Protein AF-A0A927Z9H7-F1 (afdb_monomer_lite)

Radius of gyration: 28.88 Å; chains: 1; bounding box: 47×45×82 Å

pLDDT: mean 83.52, std 14.03, range [33.09, 97.62]

Foldseek 3Di:
DDPWDKDFDLVLLLVLLVVLCVVVVHDLLRSLPVLCVQLVHHSVLSVCSNVVVDDDPDPVSLVSSCVVSVHPDSCSRIDTPPVPPLVFPADPLLVVLLVQLVVLVVVLLVCCLVCQNVVVQVVVCVVVVHPPSLVVSVVVLVVSLVVSVVSLVVSCVRPVVDVLSVLSVCLSVPLVVVLNCLCSDPCNNPPPPVPDRQGSVRSSVVSVVSSVVSVVSRD

Secondary structure (DSSP, 8-state):
-----EEE-HHHHHHHHHHHHHHTT--HHHHHHHHHHHHT--HHHHHHHHTTS-----HHHHHHHHHHTT-S-GGGGEEE------TT---HHHHHHHHHHHHHHHHHHHHHHHTTTTHHHHHHHHHTT-S-HHHHHHHHHHHHHHHHHHHHHHHHHHHTTSHHHHHHHHIIIIIIHHHHHHHHSHHHHHH--SSSPPPHHHHHHHHHHHHHHHHHTT-

Structure (mmCIF, N/CA/C/O backbone):
data_AF-A0A927Z9H7-F1
#
_entry.id   AF-A0A927Z9H7-F1
#
loop_
_atom_site.group_PDB
_atom_site.id
_atom_site.type_symbol
_atom_site.label_atom_id
_atom_site.label_alt_id
_atom_site.label_comp_id
_atom_site.label_asym_id
_atom_site.label_entity_id
_atom_site.label_seq_id
_atom_site.pdbx_PDB_ins_code
_atom_site.Cartn_x
_atom_site.Cartn_y
_atom_site.Cartn_z
_atom_site.occupancy
_atom_site.B_iso_or_equiv
_atom_site.auth_seq_id
_atom_site.auth_comp_id
_atom_site.auth_asym_id
_atom_site.auth_atom_id
_atom_site.pdbx_PDB_model_num
ATOM 1 N N . MET A 1 1 ? -5.537 -22.995 21.893 1.00 33.09 1 MET A N 1
ATOM 2 C CA . MET A 1 1 ? -5.675 -22.365 23.221 1.00 33.09 1 MET A CA 1
ATOM 3 C C . MET A 1 1 ? -5.966 -20.912 22.936 1.00 33.09 1 MET A C 1
ATOM 5 O O . MET A 1 1 ? -5.172 -20.321 22.222 1.00 33.09 1 MET A O 1
ATOM 9 N N . ASP A 1 2 ? -7.136 -20.430 23.349 1.00 37.69 2 ASP A N 1
ATOM 10 C CA . ASP A 1 2 ? -7.674 -19.118 22.973 1.00 37.69 2 ASP A CA 1
ATOM 11 C C . ASP A 1 2 ? -6.708 -17.989 23.339 1.00 37.69 2 ASP A C 1
ATOM 13 O O . ASP A 1 2 ? -6.562 -17.630 24.507 1.00 37.69 2 ASP A O 1
ATOM 17 N N . ASP A 1 3 ? -6.061 -17.430 22.320 1.00 40.69 3 ASP A N 1
ATOM 18 C CA . ASP A 1 3 ? -5.096 -16.333 22.408 1.00 40.69 3 ASP A CA 1
ATOM 19 C C . ASP A 1 3 ? -5.833 -14.978 22.444 1.00 40.69 3 ASP A C 1
ATOM 21 O O . ASP A 1 3 ? -5.530 -14.034 21.716 1.00 40.69 3 ASP A O 1
ATOM 25 N N . GLN A 1 4 ? -6.888 -14.898 23.263 1.00 56.50 4 GLN A N 1
ATOM 26 C CA . GLN A 1 4 ? -7.692 -13.688 23.402 1.00 56.50 4 GLN A CA 1
ATOM 27 C C . GLN A 1 4 ? -6.858 -12.602 24.082 1.00 56.50 4 GLN A C 1
ATOM 29 O O . GLN A 1 4 ? -6.501 -12.709 25.260 1.00 56.50 4 GLN A O 1
ATOM 34 N N . LYS A 1 5 ? -6.549 -11.535 23.341 1.00 68.00 5 LYS A N 1
ATOM 35 C CA . LYS A 1 5 ? -5.901 -10.342 23.890 1.00 68.00 5 LYS A CA 1
ATOM 36 C C . LYS A 1 5 ? -6.935 -9.544 24.683 1.00 68.00 5 LYS A C 1
ATOM 38 O O . LYS A 1 5 ? -8.066 -9.351 24.257 1.00 68.00 5 LYS A O 1
ATOM 43 N N . TYR A 1 6 ? -6.553 -9.062 25.858 1.00 73.00 6 TYR A N 1
ATOM 44 C CA . TYR A 1 6 ? -7.401 -8.232 26.713 1.00 73.00 6 TYR A CA 1
ATOM 45 C C . TYR A 1 6 ? -6.724 -6.882 26.924 1.00 73.00 6 TYR A C 1
ATOM 47 O O . TYR A 1 6 ? -5.506 -6.818 27.092 1.00 73.00 6 TYR A O 1
ATOM 55 N N . GLN A 1 7 ? -7.506 -5.804 26.935 1.00 82.56 7 GLN A N 1
ATOM 56 C CA . GLN A 1 7 ? -7.020 -4.459 27.241 1.00 82.56 7 GLN A CA 1
ATOM 57 C C . GLN A 1 7 ? -7.855 -3.849 28.358 1.00 82.56 7 GLN A C 1
ATOM 59 O O . GLN A 1 7 ? -9.008 -4.217 28.587 1.00 82.56 7 GLN A O 1
ATOM 64 N N . PHE A 1 8 ? -7.272 -2.872 29.040 1.00 85.56 8 PHE A N 1
ATOM 65 C CA . PHE A 1 8 ? -7.969 -2.124 30.069 1.00 85.56 8 PHE A CA 1
ATOM 66 C C . PHE A 1 8 ? -9.146 -1.326 29.484 1.00 85.56 8 PHE A C 1
ATOM 68 O O . PHE A 1 8 ? -8.991 -0.574 28.518 1.00 85.56 8 PHE A O 1
ATOM 75 N N . ASP A 1 9 ? -10.328 -1.479 30.077 1.00 87.69 9 ASP A N 1
ATOM 76 C CA . ASP A 1 9 ? -11.528 -0.721 29.734 1.00 87.69 9 ASP A CA 1
ATOM 77 C C . ASP A 1 9 ? -11.621 0.552 30.587 1.00 87.69 9 ASP A C 1
ATOM 79 O O . ASP A 1 9 ? -12.107 0.549 31.723 1.00 87.69 9 ASP A O 1
ATOM 83 N N . ASP A 1 10 ? -11.179 1.670 30.005 1.00 86.69 10 ASP A N 1
ATOM 84 C CA . ASP A 1 10 ? -11.238 3.002 30.605 1.00 86.69 10 ASP A CA 1
ATOM 85 C C . ASP A 1 10 ? -12.668 3.437 30.963 1.00 86.69 10 ASP A C 1
ATOM 87 O O . ASP A 1 10 ? -12.873 4.154 31.948 1.00 86.69 10 ASP A O 1
ATOM 91 N N . GLN A 1 11 ? -13.671 2.997 30.195 1.00 85.25 11 GLN A N 1
ATOM 92 C CA . GLN A 1 11 ? -15.063 3.365 30.429 1.00 85.25 11 GLN A CA 1
ATOM 93 C C . GLN A 1 11 ? -15.613 2.618 31.631 1.00 85.25 11 GLN A C 1
ATOM 95 O O . GLN A 1 11 ? -16.196 3.232 32.532 1.00 85.25 11 GLN A O 1
ATOM 100 N N . SER A 1 12 ? -15.404 1.303 31.675 1.00 86.38 12 SER A N 1
ATOM 101 C CA . SER A 1 12 ? -15.801 0.507 32.831 1.00 86.38 12 SER A CA 1
ATOM 102 C C . SER A 1 12 ? -15.077 0.978 34.082 1.00 86.38 12 SER A C 1
ATOM 104 O O . SER A 1 12 ? -15.748 1.251 35.080 1.00 86.38 12 SER A O 1
ATOM 106 N N . PHE A 1 13 ? -13.764 1.209 34.012 1.00 90.69 13 PHE A N 1
ATOM 107 C CA . PHE A 1 13 ? -13.013 1.801 35.115 1.00 90.69 13 PHE A CA 1
ATOM 108 C C . PHE A 1 13 ? -13.625 3.119 35.596 1.00 90.69 13 PHE A C 1
ATOM 110 O O . PHE A 1 13 ? -13.890 3.262 36.787 1.00 90.69 13 PHE A O 1
ATOM 117 N N . PHE A 1 14 ? -13.920 4.060 34.694 1.00 90.88 14 PHE A N 1
ATOM 118 C CA . PHE A 1 14 ? -14.510 5.344 35.069 1.00 90.88 14 PHE A CA 1
ATOM 119 C C . PHE A 1 14 ? -15.872 5.189 35.764 1.00 90.88 14 PHE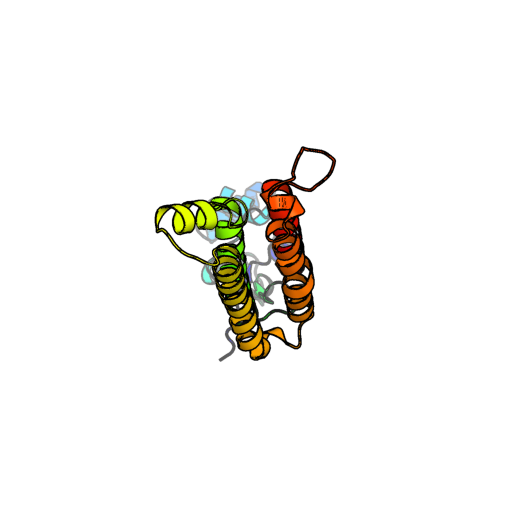 A C 1
ATOM 121 O O . PHE A 1 14 ? -16.135 5.862 36.764 1.00 90.88 14 PHE A O 1
ATOM 128 N N . ARG A 1 15 ? -16.731 4.277 35.286 1.00 89.12 15 ARG A N 1
ATOM 129 C CA . ARG A 1 15 ? -18.025 3.989 35.931 1.00 89.12 15 ARG A CA 1
ATOM 130 C C . ARG A 1 15 ? -17.843 3.465 37.354 1.00 89.12 15 ARG A C 1
ATOM 132 O O . ARG A 1 15 ? -18.506 3.961 38.266 1.00 89.12 15 ARG A O 1
ATOM 139 N N . TYR A 1 16 ? -16.954 2.491 37.549 1.00 89.56 16 TYR A N 1
ATOM 140 C CA . TYR A 1 16 ? -16.692 1.914 38.871 1.00 89.56 16 TYR A CA 1
ATOM 141 C C . TYR A 1 16 ? -16.024 2.918 39.806 1.00 89.56 16 TYR A C 1
ATOM 143 O O . TYR A 1 16 ? -16.443 3.049 40.954 1.00 89.56 16 TYR A O 1
ATOM 151 N N . TYR A 1 17 ? -15.075 3.697 39.294 1.00 91.19 17 TYR A N 1
ATOM 152 C CA . TYR A 1 17 ? -14.438 4.787 40.016 1.00 91.19 17 TYR A CA 1
ATOM 153 C C . TYR A 1 17 ? -15.479 5.802 40.516 1.00 91.19 17 TYR A C 1
ATOM 155 O O . TYR A 1 17 ? -15.510 6.139 41.699 1.00 91.19 17 TYR A O 1
ATOM 163 N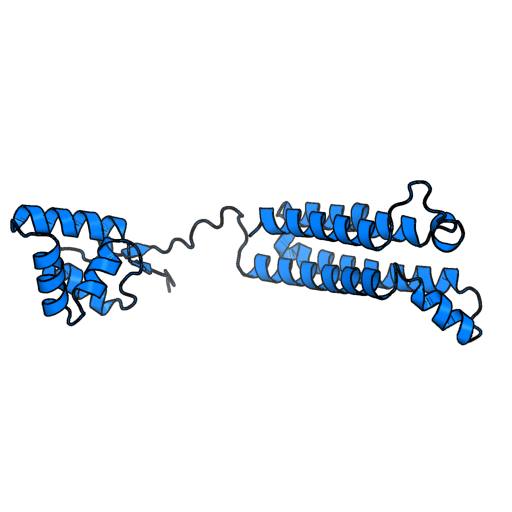 N . GLU A 1 18 ? -16.383 6.271 39.649 1.00 90.75 18 GLU A N 1
ATOM 164 C CA . GLU A 1 18 ? -17.438 7.217 40.034 1.00 90.75 18 GLU A CA 1
ATOM 165 C C . GLU A 1 18 ? -18.463 6.599 40.997 1.00 90.75 18 GLU A C 1
ATOM 167 O O . GLU A 1 18 ? -18.931 7.277 41.916 1.00 90.75 18 GLU A O 1
ATOM 172 N N . GLY A 1 19 ? -18.794 5.317 40.826 1.00 89.31 19 GLY A N 1
ATOM 173 C CA . GLY A 1 19 ? -19.663 4.576 41.740 1.00 89.31 19 GLY A CA 1
ATOM 174 C C . GLY A 1 19 ? -19.064 4.462 43.143 1.00 89.31 19 GLY A C 1
ATOM 175 O O . GLY A 1 19 ? -19.721 4.804 44.128 1.00 89.31 19 GLY A O 1
ATOM 176 N N . PHE A 1 20 ? -17.797 4.057 43.231 1.00 90.44 20 PHE A N 1
ATOM 177 C CA . PHE A 1 20 ? -17.056 3.948 44.484 1.00 90.44 20 PHE A CA 1
ATOM 178 C C . PHE A 1 20 ? -16.898 5.315 45.156 1.00 90.44 20 PHE A C 1
ATOM 180 O O . PHE A 1 20 ? -17.225 5.468 46.332 1.00 90.44 20 PHE A O 1
ATOM 187 N N . ARG A 1 21 ? -16.524 6.348 44.387 1.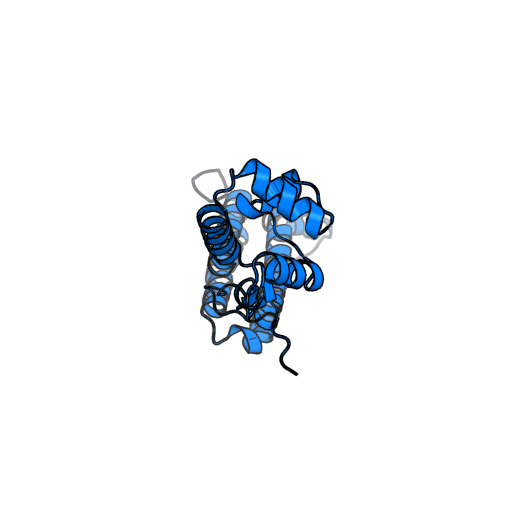00 93.25 21 ARG A N 1
ATOM 188 C CA . ARG A 1 21 ? -16.426 7.736 44.861 1.00 93.25 21 ARG A CA 1
ATOM 189 C C . ARG A 1 21 ? -17.710 8.211 45.533 1.00 93.25 21 ARG A C 1
ATOM 191 O O . ARG A 1 21 ? -17.658 8.813 46.603 1.00 93.25 21 ARG A O 1
ATOM 198 N N . LYS A 1 22 ? -18.861 7.967 44.897 1.00 90.75 22 LYS A N 1
ATOM 199 C CA . LYS A 1 22 ? -20.176 8.362 45.425 1.00 90.75 22 LYS A CA 1
ATOM 200 C C . LYS A 1 22 ? -20.540 7.574 46.681 1.00 90.75 22 LYS A C 1
ATOM 202 O O . LYS A 1 22 ? -21.047 8.166 47.630 1.00 90.75 22 LYS A O 1
ATOM 207 N N . LYS A 1 23 ? -20.266 6.267 46.693 1.00 90.88 23 LYS A N 1
ATOM 208 C CA . LYS A 1 23 ? -20.557 5.374 47.820 1.00 90.88 23 LYS A CA 1
ATOM 209 C C . LYS A 1 23 ? -19.748 5.734 49.067 1.00 90.88 23 LYS A C 1
ATOM 211 O O . LYS A 1 23 ? -20.324 5.885 50.139 1.00 90.88 23 LYS A O 1
ATOM 216 N N . GLU A 1 24 ? -18.447 5.943 48.903 1.00 89.94 24 GLU A N 1
ATOM 217 C CA . GLU A 1 24 ? -17.516 6.276 49.989 1.00 89.94 24 GLU A CA 1
ATOM 218 C C . GLU A 1 24 ? -17.442 7.793 50.267 1.00 89.94 24 GLU A C 1
ATOM 220 O O . GLU A 1 24 ? -16.697 8.242 51.132 1.00 89.94 24 GLU A O 1
ATOM 225 N N . LYS A 1 25 ? -18.229 8.607 49.542 1.00 91.25 25 LYS A N 1
ATOM 226 C CA . LYS A 1 25 ? -18.310 10.076 49.674 1.00 91.25 25 LYS A CA 1
ATOM 227 C C . LYS A 1 25 ? -16.950 10.786 49.566 1.00 91.25 25 LYS A C 1
ATOM 229 O O . LYS A 1 25 ? -16.693 11.777 50.249 1.00 91.25 25 LYS A O 1
ATOM 234 N N . MET A 1 26 ? -16.088 10.311 48.670 1.00 89.88 26 MET A N 1
ATOM 235 C CA . MET A 1 26 ? -14.735 10.843 48.484 1.00 89.88 26 MET A CA 1
ATOM 236 C C . MET A 1 26 ? -14.685 11.960 47.430 1.00 89.88 26 MET A C 1
ATOM 238 O O . MET A 1 26 ? -15.446 11.988 46.458 1.00 89.88 26 MET A O 1
ATOM 242 N N . LYS A 1 27 ? -13.738 12.894 47.579 1.00 90.44 27 LYS A N 1
ATOM 243 C CA . LYS A 1 27 ? -13.366 13.821 46.495 1.00 90.44 27 LYS A CA 1
ATOM 244 C C . LYS A 1 27 ? -12.521 13.078 45.452 1.00 90.44 27 LYS A C 1
ATOM 246 O O . LYS A 1 27 ? -11.839 12.122 45.792 1.00 90.44 27 LYS A O 1
ATOM 251 N N . LYS A 1 28 ? -12.525 13.545 44.194 1.00 87.50 28 LYS A N 1
ATOM 252 C CA . LYS A 1 28 ? -11.767 12.911 43.093 1.00 87.50 28 LYS A CA 1
ATOM 253 C C . LYS A 1 28 ? -10.270 12.780 43.417 1.00 87.50 28 LYS A C 1
ATOM 255 O O . LYS A 1 28 ? -9.749 11.682 43.386 1.00 87.50 28 LYS A O 1
ATOM 260 N N . GLY A 1 29 ? -9.613 13.865 43.835 1.00 87.56 29 GLY A N 1
ATOM 261 C CA . GLY A 1 29 ? -8.190 13.813 44.209 1.00 87.56 29 GLY A CA 1
ATOM 262 C C . GLY A 1 29 ? -7.893 12.852 45.368 1.00 87.56 29 GLY A C 1
ATOM 263 O O . GLY A 1 29 ? -6.950 12.081 45.288 1.00 87.56 29 GLY A O 1
ATOM 264 N N . ALA A 1 30 ? -8.759 12.815 46.386 1.00 90.12 30 ALA A N 1
ATOM 265 C CA . ALA A 1 30 ? -8.597 11.904 47.522 1.00 90.12 30 ALA A CA 1
ATOM 266 C C . ALA A 1 30 ? -8.758 10.426 47.125 1.00 90.12 30 ALA A C 1
ATOM 268 O O . ALA A 1 30 ? -8.121 9.557 47.710 1.00 90.12 30 ALA A O 1
ATOM 269 N N . LEU A 1 31 ? -9.608 10.126 46.136 1.00 91.50 31 LEU A N 1
ATOM 270 C CA . LEU A 1 31 ? -9.724 8.775 45.590 1.00 91.50 31 LEU A CA 1
ATOM 271 C C . LEU A 1 31 ? -8.552 8.433 44.656 1.00 91.50 31 LEU A C 1
ATOM 273 O O . LEU A 1 31 ? -8.115 7.287 44.655 1.00 91.50 31 LEU A O 1
ATOM 277 N N . ASP A 1 32 ? -8.021 9.408 43.906 1.00 92.06 32 ASP A N 1
ATOM 278 C CA . ASP A 1 32 ? -6.802 9.234 43.102 1.00 92.06 32 ASP A CA 1
ATOM 279 C C . ASP A 1 32 ? -5.600 8.869 44.008 1.00 92.06 32 ASP A C 1
ATOM 281 O O . ASP A 1 32 ? -4.860 7.938 43.699 1.00 92.06 32 ASP A O 1
ATOM 285 N N . GLU A 1 33 ? -5.447 9.549 45.150 1.00 92.19 33 GLU A N 1
ATOM 286 C CA . GLU A 1 33 ? -4.433 9.251 46.177 1.00 92.19 33 GLU A CA 1
ATOM 287 C C . GLU A 1 33 ? -4.661 7.891 46.840 1.00 92.19 33 GLU A C 1
ATOM 289 O O . GLU A 1 33 ? -3.773 7.045 46.821 1.00 92.19 33 GLU A O 1
ATOM 294 N N . TYR A 1 34 ? -5.871 7.638 47.349 1.00 91.31 34 TYR A N 1
ATOM 295 C CA . TYR A 1 34 ? -6.197 6.377 48.014 1.00 91.31 34 TYR A CA 1
ATOM 296 C C . TYR A 1 34 ? -5.972 5.162 47.107 1.00 91.31 34 TYR A C 1
ATOM 298 O O . TYR A 1 34 ? -5.365 4.179 47.527 1.00 91.31 34 TYR A O 1
ATOM 306 N N . LEU A 1 35 ? -6.441 5.222 45.856 1.00 91.38 35 LEU A N 1
ATOM 307 C CA . LEU A 1 35 ? -6.233 4.136 44.904 1.00 91.38 35 LEU A CA 1
ATOM 308 C C . LEU A 1 35 ? -4.743 3.977 44.575 1.00 91.38 35 LEU A C 1
ATOM 310 O O . LEU A 1 35 ? -4.263 2.846 44.530 1.00 91.38 35 LEU A O 1
ATOM 314 N N . GLY A 1 36 ? -4.022 5.090 44.402 1.00 90.81 36 GLY A N 1
ATOM 315 C CA . GLY A 1 36 ? -2.579 5.108 44.168 1.00 90.81 36 GLY A CA 1
ATOM 316 C C . GLY A 1 36 ? -1.793 4.413 45.279 1.00 90.81 36 GLY A C 1
ATOM 317 O O . GLY A 1 36 ? -0.983 3.531 44.992 1.00 90.81 36 GLY A O 1
ATOM 318 N N . ASP A 1 37 ? -2.104 4.714 46.539 1.00 91.62 37 ASP A N 1
ATOM 319 C CA . ASP A 1 37 ? -1.457 4.110 47.707 1.00 91.62 37 ASP A CA 1
ATOM 320 C C . ASP A 1 37 ? -1.697 2.597 47.786 1.00 91.62 37 ASP A C 1
ATOM 322 O O . ASP A 1 37 ? -0.769 1.826 48.044 1.00 91.62 37 ASP A O 1
ATOM 326 N N . GLN A 1 38 ? -2.931 2.145 47.526 1.00 90.25 38 GLN A N 1
ATOM 327 C CA . GLN A 1 38 ? -3.274 0.720 47.592 1.00 90.25 38 GLN A CA 1
ATOM 328 C C . GLN A 1 38 ? -2.565 -0.110 46.514 1.00 90.25 38 GLN A C 1
ATOM 330 O O . GLN A 1 38 ? -2.162 -1.245 46.771 1.00 90.25 38 GLN A O 1
ATOM 335 N N . ILE A 1 39 ? -2.382 0.448 45.314 1.00 89.62 39 ILE A N 1
ATOM 336 C CA . ILE A 1 39 ? -1.766 -0.267 44.182 1.00 89.62 39 ILE A CA 1
ATOM 337 C C . ILE A 1 39 ? -0.307 0.139 43.921 1.00 89.62 39 ILE A C 1
ATOM 339 O O . ILE A 1 39 ? 0.309 -0.389 42.998 1.00 89.62 39 ILE A O 1
ATOM 343 N N . ARG A 1 40 ? 0.260 1.012 44.767 1.00 89.69 40 ARG A N 1
ATOM 344 C CA . ARG A 1 40 ? 1.640 1.529 44.722 1.00 89.69 40 ARG A CA 1
ATOM 345 C C . ARG A 1 40 ? 1.992 2.290 43.437 1.00 89.69 40 ARG A C 1
ATOM 347 O O . ARG A 1 40 ? 3.072 2.105 42.880 1.00 89.69 40 ARG A O 1
ATOM 354 N N . VAL A 1 41 ? 1.100 3.168 42.983 1.00 89.81 41 VAL A N 1
ATOM 355 C CA . VAL A 1 41 ? 1.348 4.106 41.870 1.00 89.81 41 VAL A CA 1
ATOM 356 C C . VAL A 1 41 ? 1.057 5.541 42.305 1.00 89.81 41 VAL A C 1
ATOM 358 O O . VAL A 1 41 ? 0.372 5.774 43.297 1.00 89.81 41 VAL A O 1
ATOM 361 N N . SER A 1 42 ? 1.558 6.530 41.564 1.00 91.94 42 SER A N 1
ATOM 362 C CA . SER A 1 42 ? 1.286 7.933 41.893 1.00 91.94 42 SER A CA 1
ATOM 363 C C . SER A 1 42 ? -0.183 8.308 41.653 1.00 91.94 42 SER A C 1
ATOM 365 O O . SER A 1 42 ? -0.826 7.803 40.730 1.00 91.94 42 SER A O 1
ATOM 367 N N . SER A 1 43 ? -0.701 9.268 42.424 1.00 90.75 43 SER A N 1
ATOM 368 C CA . SER A 1 43 ? -2.050 9.820 42.218 1.00 90.75 43 SER A CA 1
ATOM 369 C C . SER A 1 43 ? -2.235 10.416 40.813 1.00 90.75 43 SER A C 1
ATOM 371 O O . SER A 1 43 ? -3.309 10.300 40.222 1.00 90.75 43 SER A O 1
ATOM 373 N N . GLU A 1 44 ? -1.177 10.976 40.215 1.00 90.12 44 GLU A N 1
ATOM 374 C CA . GLU A 1 44 ? -1.203 11.461 38.827 1.00 90.12 44 GLU A CA 1
ATOM 375 C C . GLU A 1 44 ? -1.352 10.311 37.815 1.00 90.12 44 GLU A C 1
ATOM 377 O O . GLU A 1 44 ? -2.018 10.472 36.794 1.00 90.12 44 GLU A O 1
ATOM 382 N N . THR A 1 45 ? -0.808 9.124 38.110 1.00 89.69 45 THR A N 1
ATOM 383 C CA . THR A 1 45 ? -1.008 7.920 37.285 1.00 89.69 45 THR A CA 1
ATOM 384 C C . THR A 1 45 ? -2.481 7.519 37.275 1.00 89.69 45 THR A C 1
ATOM 386 O O . THR A 1 45 ? -3.066 7.360 36.204 1.00 89.69 45 THR A O 1
ATOM 389 N N . VAL A 1 46 ? -3.109 7.466 38.454 1.00 90.00 46 VAL A N 1
ATOM 390 C CA . VAL A 1 46 ? -4.544 7.166 38.595 1.00 90.00 46 VAL A CA 1
ATOM 391 C C . VAL A 1 46 ? -5.407 8.214 37.892 1.00 90.00 46 VAL A C 1
ATOM 393 O O . VAL A 1 46 ? -6.351 7.881 37.170 1.00 90.00 46 VAL A O 1
ATOM 396 N N . LYS A 1 47 ? -5.059 9.494 38.043 1.00 90.00 47 LYS A N 1
ATOM 397 C CA . LYS A 1 47 ? -5.709 10.591 37.324 1.00 90.00 47 LYS A CA 1
ATOM 398 C C . LYS A 1 47 ? -5.561 10.444 35.809 1.00 90.00 47 LYS A C 1
ATOM 400 O O . LYS A 1 47 ? -6.524 10.704 35.092 1.00 90.00 47 LYS A O 1
ATOM 405 N N . GLY A 1 48 ? -4.404 9.998 35.320 1.00 86.62 48 GLY A N 1
ATOM 406 C CA . GLY A 1 48 ? -4.170 9.671 33.914 1.00 86.62 48 GLY A CA 1
ATOM 407 C C . GLY A 1 48 ? -5.132 8.604 33.391 1.00 86.62 48 GLY A C 1
ATOM 408 O O . GLY A 1 48 ? -5.749 8.812 32.345 1.00 86.62 48 GLY A O 1
ATOM 409 N N . TRP A 1 49 ? -5.346 7.533 34.162 1.00 90.00 49 TRP A N 1
ATOM 410 C CA . TRP A 1 49 ? -6.322 6.483 33.842 1.00 90.00 49 TRP A CA 1
ATOM 411 C C . TRP A 1 49 ? -7.752 7.013 33.822 1.00 90.00 49 TRP A C 1
ATOM 413 O O . TRP A 1 49 ? -8.488 6.820 32.855 1.00 90.00 49 TRP A O 1
ATOM 423 N N . ARG A 1 50 ? -8.131 7.770 34.854 1.00 87.94 50 ARG A N 1
ATOM 424 C CA . ARG A 1 50 ? -9.450 8.410 34.953 1.00 87.94 50 ARG A CA 1
ATOM 425 C C . ARG A 1 50 ? -9.719 9.379 33.800 1.00 87.94 50 ARG A C 1
ATOM 427 O O . ARG A 1 50 ? -10.859 9.509 33.362 1.00 87.94 50 ARG A O 1
ATOM 434 N N . CYS A 1 51 ? -8.691 10.084 33.336 1.00 85.00 51 CYS A N 1
ATOM 435 C CA . CYS A 1 51 ? -8.754 11.025 32.220 1.00 85.00 51 CYS A CA 1
ATOM 436 C C . CYS A 1 51 ? -8.487 10.373 30.855 1.00 85.00 51 CYS A C 1
ATOM 438 O O . CYS A 1 51 ? -8.316 11.106 29.884 1.00 85.00 51 CYS A O 1
ATOM 440 N N . LYS A 1 52 ? -8.465 9.034 30.769 1.00 83.00 52 LYS A N 1
ATOM 441 C CA . LYS A 1 52 ? -8.304 8.273 29.520 1.00 83.00 52 LYS A CA 1
ATOM 442 C C . LYS A 1 52 ? -7.012 8.575 28.746 1.00 83.00 52 LYS A C 1
ATOM 444 O O . LYS A 1 52 ? -6.980 8.442 27.529 1.00 83.00 52 LYS A O 1
ATOM 449 N N . LYS A 1 53 ? -5.948 9.008 29.430 1.00 79.75 53 LYS A N 1
ATOM 450 C CA . LYS A 1 53 ? -4.655 9.305 28.786 1.00 79.75 53 LYS A CA 1
ATOM 451 C C . LYS A 1 53 ? -3.835 8.043 28.514 1.00 79.75 53 LYS A C 1
ATOM 453 O O . LYS A 1 53 ? -3.127 7.970 27.521 1.00 79.75 53 LYS A O 1
ATOM 458 N N . TYR A 1 54 ? -3.911 7.082 29.424 1.00 79.94 54 TYR A N 1
ATOM 459 C CA . TYR A 1 54 ? -3.254 5.775 29.385 1.00 79.94 54 TYR A CA 1
ATOM 460 C C . TYR A 1 54 ? -3.961 4.865 30.400 1.00 79.94 54 TYR A C 1
ATOM 462 O O . TYR A 1 54 ? -4.796 5.348 31.162 1.00 79.94 54 TYR A O 1
ATOM 470 N N . GLY A 1 55 ? -3.651 3.571 30.427 1.00 84.00 55 GLY A N 1
ATOM 471 C CA . GLY A 1 55 ? -4.213 2.608 31.380 1.00 84.00 55 GLY A CA 1
ATOM 472 C C . GLY A 1 55 ? -3.129 1.723 32.000 1.00 84.00 55 GLY A C 1
ATOM 473 O O . GLY A 1 55 ? -1.997 1.725 31.513 1.00 84.00 55 GLY A O 1
ATOM 474 N N . PRO A 1 56 ? -3.440 0.980 33.072 1.00 84.69 56 PRO A N 1
ATOM 475 C CA . PRO A 1 56 ? -2.558 -0.064 33.577 1.00 84.69 56 PRO A CA 1
ATOM 476 C C . PRO A 1 56 ? -2.346 -1.141 32.502 1.00 84.69 56 PRO A C 1
ATOM 478 O O . PRO A 1 56 ? -3.305 -1.630 31.906 1.00 84.69 56 PRO A O 1
ATOM 481 N N . SER A 1 57 ? -1.087 -1.505 32.260 1.00 75.94 57 SER A N 1
ATOM 482 C CA . SER A 1 57 ? -0.689 -2.525 31.278 1.00 75.94 57 SER A CA 1
ATOM 483 C C . SER A 1 57 ? -0.562 -3.927 31.879 1.00 75.94 57 SER A C 1
ATOM 485 O O . SER A 1 57 ? -0.588 -4.916 31.153 1.00 75.94 57 SER A O 1
ATOM 487 N N . GLU A 1 58 ? -0.431 -4.032 33.202 1.00 82.56 58 GLU A N 1
ATOM 488 C CA . GLU A 1 58 ? -0.227 -5.299 33.900 1.00 82.56 58 GLU A CA 1
ATOM 489 C C . GLU A 1 58 ? -1.542 -5.857 34.452 1.00 82.56 58 GLU A C 1
ATOM 491 O O . GLU A 1 58 ? -2.253 -5.194 35.210 1.00 82.56 58 GLU A O 1
ATOM 496 N N . LEU A 1 59 ? -1.831 -7.124 34.145 1.00 82.62 59 LEU A N 1
ATOM 497 C CA . LEU A 1 59 ? -3.038 -7.814 34.613 1.00 82.62 59 LEU A CA 1
ATOM 498 C C . LEU A 1 59 ? -3.163 -7.813 36.144 1.00 82.62 59 LEU A C 1
ATOM 500 O O . LEU A 1 59 ? -4.256 -7.672 36.689 1.00 82.62 59 LEU A O 1
ATOM 504 N N . GLU A 1 60 ? -2.035 -7.951 36.839 1.00 84.06 60 GLU A N 1
ATOM 505 C CA . GLU A 1 60 ? -1.977 -7.949 38.300 1.00 84.06 60 GLU A CA 1
ATOM 506 C C . GLU A 1 60 ? -2.401 -6.596 38.890 1.00 84.06 60 GLU A C 1
ATOM 508 O O . GLU A 1 60 ? -3.084 -6.538 39.912 1.00 84.06 60 GLU A O 1
ATOM 513 N N . MET A 1 61 ? -2.085 -5.498 38.202 1.00 85.94 61 MET A N 1
ATOM 514 C CA . MET A 1 61 ? -2.530 -4.161 38.589 1.00 85.94 61 MET A CA 1
ATOM 515 C C . MET A 1 61 ? -4.047 -4.016 38.428 1.00 85.94 61 MET A C 1
ATOM 517 O O . MET A 1 61 ? -4.715 -3.479 39.309 1.00 85.94 61 MET A O 1
ATOM 521 N N . ILE A 1 62 ? -4.610 -4.561 37.347 1.00 88.19 62 ILE A N 1
ATOM 522 C CA . ILE A 1 62 ? -6.056 -4.536 37.081 1.00 88.19 62 ILE A CA 1
ATOM 523 C C . ILE A 1 62 ? -6.825 -5.348 38.134 1.00 88.19 62 ILE A C 1
ATOM 525 O O . ILE A 1 62 ? -7.854 -4.888 38.634 1.00 88.19 62 ILE A O 1
ATOM 529 N N . LYS A 1 63 ? -6.304 -6.513 38.538 1.00 88.06 63 LYS A N 1
ATOM 530 C CA . LYS A 1 63 ? -6.875 -7.308 39.639 1.00 88.06 63 LYS A CA 1
ATOM 531 C C . LYS A 1 63 ? -6.930 -6.519 40.942 1.00 88.06 63 LYS A C 1
ATOM 533 O O . LYS A 1 63 ? -7.991 -6.453 41.559 1.00 88.06 63 LYS A O 1
ATOM 538 N N . ARG A 1 64 ? -5.828 -5.862 41.320 1.00 89.25 64 ARG A N 1
ATOM 539 C CA . ARG A 1 64 ? -5.760 -5.036 42.538 1.00 89.25 64 ARG A CA 1
ATOM 540 C C . ARG A 1 64 ? -6.732 -3.861 42.503 1.00 89.25 64 ARG A C 1
ATOM 542 O O . ARG A 1 64 ? -7.353 -3.560 43.516 1.00 89.25 64 ARG A O 1
ATOM 549 N N . ILE A 1 65 ? -6.928 -3.225 41.344 1.00 90.88 65 ILE A N 1
ATOM 550 C CA . ILE A 1 65 ? -7.980 -2.205 41.182 1.00 90.88 65 ILE A CA 1
ATOM 551 C C . ILE A 1 65 ? -9.358 -2.816 41.486 1.00 90.88 65 ILE A C 1
ATOM 553 O O . ILE A 1 65 ? -10.150 -2.221 42.219 1.00 90.88 65 ILE A O 1
ATOM 557 N N . GLY A 1 66 ? -9.625 -4.022 40.977 1.00 89.75 66 GLY A N 1
ATOM 558 C CA . GLY A 1 66 ? -10.842 -4.775 41.280 1.00 89.75 66 GLY A CA 1
ATOM 559 C C . GLY A 1 66 ? -11.026 -5.059 42.775 1.00 89.75 66 GLY A C 1
ATOM 560 O O . GLY A 1 66 ? -12.127 -4.882 43.300 1.00 89.75 66 GLY A O 1
ATOM 561 N N . GLU A 1 67 ? -9.955 -5.430 43.479 1.00 91.00 67 GLU A N 1
ATOM 562 C CA . GLU A 1 67 ? -9.961 -5.653 44.932 1.00 91.00 67 GLU A CA 1
ATOM 563 C C . GLU A 1 67 ? -10.282 -4.371 45.709 1.00 91.00 67 GLU A C 1
ATOM 565 O O . GLU A 1 67 ? -11.160 -4.382 46.577 1.00 91.00 67 GLU A O 1
ATOM 570 N N . VAL A 1 68 ? -9.647 -3.245 45.357 1.00 90.81 68 VAL A N 1
ATOM 571 C CA . VAL A 1 68 ? -9.899 -1.938 45.990 1.00 90.81 68 VAL A CA 1
ATOM 572 C C . VAL A 1 68 ? -11.356 -1.515 45.804 1.00 90.81 68 VAL A C 1
ATOM 574 O O . VAL A 1 68 ? -12.015 -1.089 46.756 1.00 90.81 68 VAL A O 1
ATOM 577 N N . PHE A 1 69 ? -11.903 -1.700 44.602 1.00 89.94 69 PHE A N 1
ATOM 578 C CA . PHE A 1 69 ? -13.309 -1.417 44.310 1.00 89.94 69 PHE A CA 1
ATOM 579 C C . PHE A 1 69 ? -14.284 -2.487 44.825 1.00 89.94 69 PHE A C 1
ATOM 581 O O . PHE A 1 69 ? -15.498 -2.331 44.667 1.00 89.94 69 PHE A O 1
ATOM 588 N N . ARG A 1 70 ? -13.786 -3.539 45.493 1.00 89.25 70 ARG A N 1
ATOM 589 C CA . ARG A 1 70 ? -14.569 -4.658 46.051 1.00 89.25 70 ARG A CA 1
ATOM 590 C C . ARG A 1 70 ? -15.445 -5.341 44.996 1.00 89.25 70 ARG A C 1
ATOM 592 O O . ARG A 1 70 ? -16.612 -5.659 45.238 1.00 89.25 70 ARG A O 1
ATOM 599 N N . MET A 1 71 ? -14.887 -5.524 43.806 1.00 85.88 71 MET A N 1
ATOM 600 C CA . MET A 1 71 ? -15.563 -6.109 42.653 1.00 85.88 71 MET A CA 1
ATOM 601 C C . MET A 1 71 ? -15.532 -7.636 42.749 1.00 85.88 71 MET A C 1
ATOM 603 O O . MET A 1 71 ? -14.494 -8.223 43.038 1.00 85.88 71 MET A O 1
ATOM 607 N N . LYS A 1 72 ? -16.672 -8.293 42.494 1.00 81.38 72 LYS A N 1
ATOM 608 C CA . LYS A 1 72 ? -16.740 -9.768 42.450 1.00 81.38 72 LYS A CA 1
ATOM 609 C C . LYS A 1 72 ? -16.049 -10.342 41.217 1.00 81.38 72 LYS A C 1
ATOM 611 O O . LYS A 1 72 ? -15.479 -11.423 41.286 1.00 81.38 72 LYS A O 1
ATOM 616 N N . ASP A 1 73 ? -16.118 -9.612 40.110 1.00 85.62 73 ASP A N 1
ATOM 617 C CA . ASP A 1 73 ? -15.450 -9.953 38.866 1.00 85.62 73 ASP A CA 1
ATOM 618 C C . ASP A 1 73 ? -14.654 -8.737 38.390 1.00 85.62 73 ASP A C 1
ATOM 620 O O . ASP A 1 73 ? -15.225 -7.730 37.978 1.00 85.62 73 ASP A O 1
ATOM 624 N N . TRP A 1 74 ? -13.329 -8.808 38.506 1.00 85.88 74 TRP A N 1
ATOM 625 C CA . TRP A 1 74 ? -12.418 -7.757 38.051 1.00 85.88 74 TRP A CA 1
ATOM 626 C C . TRP A 1 74 ? -12.267 -7.757 36.525 1.00 85.88 74 TRP A C 1
ATOM 628 O O . TRP A 1 74 ? -11.840 -6.749 35.965 1.00 85.88 74 TRP A O 1
ATOM 638 N N . LYS A 1 75 ? -12.654 -8.844 35.836 1.00 85.75 75 LYS A N 1
ATOM 639 C CA . LYS A 1 75 ? -12.570 -8.937 34.373 1.00 85.75 75 LYS A CA 1
ATOM 640 C C . LYS A 1 75 ? -13.475 -7.935 33.673 1.00 85.75 75 LYS A C 1
ATOM 642 O O . LYS A 1 75 ? -13.223 -7.628 32.526 1.00 85.75 75 LYS A O 1
ATOM 647 N N . VAL A 1 76 ? -14.461 -7.353 34.355 1.00 85.62 76 VAL A N 1
ATOM 648 C CA . VAL A 1 76 ? -15.266 -6.243 33.811 1.00 85.62 76 VAL A CA 1
ATOM 649 C C . VAL A 1 76 ? -14.458 -4.949 33.609 1.00 85.62 76 VAL A C 1
ATOM 651 O O . VAL A 1 76 ? -14.957 -4.010 32.999 1.00 85.62 76 VAL A O 1
ATOM 654 N N . LEU A 1 77 ? -13.246 -4.860 34.173 1.00 86.12 77 LEU A N 1
ATOM 655 C CA . LEU A 1 77 ? -12.269 -3.799 33.882 1.00 86.12 77 LEU A CA 1
ATOM 656 C C . LEU A 1 77 ? -11.399 -4.135 32.671 1.00 86.12 77 LEU A C 1
ATOM 658 O O . LEU A 1 77 ? -10.600 -3.307 32.235 1.00 86.12 77 LEU A O 1
ATOM 662 N N . LEU A 1 78 ? -11.525 -5.353 32.158 1.00 86.38 78 LEU A N 1
ATOM 663 C CA . LEU A 1 78 ? -11.003 -5.731 30.870 1.00 86.38 78 LEU A CA 1
ATOM 664 C C . LEU A 1 78 ? -12.134 -5.597 29.865 1.00 86.38 78 LEU A C 1
ATOM 666 O O . LEU A 1 78 ? -13.250 -6.066 30.077 1.00 86.38 78 LEU A O 1
ATOM 670 N N . LYS A 1 79 ? -11.811 -5.006 28.732 1.00 83.06 79 LYS A N 1
ATOM 671 C CA . LYS A 1 79 ? -12.511 -5.338 27.506 1.00 83.06 79 LYS A CA 1
ATOM 672 C C . LYS A 1 79 ? -11.664 -6.392 26.824 1.00 83.06 79 LYS A C 1
ATOM 674 O O . LYS A 1 79 ? -10.428 -6.313 26.845 1.00 83.06 79 LYS A O 1
ATOM 679 N N . LEU A 1 80 ? -12.327 -7.386 26.243 1.00 68.44 80 LEU A N 1
ATOM 680 C CA . LEU A 1 80 ? -11.695 -8.117 25.161 1.00 68.44 80 LEU A CA 1
ATOM 681 C C . LEU A 1 80 ? -11.115 -7.051 24.235 1.00 68.44 80 LEU A C 1
ATOM 683 O O . LEU A 1 80 ? -11.790 -6.086 23.861 1.00 68.44 80 LEU A O 1
ATOM 687 N N . VAL A 1 81 ? -9.834 -7.189 23.923 1.00 57.53 81 VAL A N 1
ATOM 688 C CA . VAL A 1 81 ? -9.439 -6.794 22.589 1.00 57.53 81 VAL A CA 1
ATOM 689 C C . VAL A 1 81 ? -10.122 -7.859 21.740 1.00 57.53 81 VAL A C 1
ATOM 691 O O . VAL A 1 81 ? -9.514 -8.851 21.363 1.00 57.53 81 VAL A O 1
ATOM 694 N N . ASP A 1 82 ? -11.410 -7.640 21.447 1.00 46.91 82 ASP A N 1
ATOM 695 C CA . ASP A 1 82 ? -11.766 -7.730 20.046 1.00 46.91 82 ASP A CA 1
ATOM 696 C C . ASP A 1 82 ? -10.672 -6.892 19.416 1.00 46.91 82 ASP A C 1
ATOM 698 O O . ASP A 1 82 ? -10.502 -5.723 19.805 1.00 46.91 82 ASP A O 1
ATOM 702 N N . GLU A 1 83 ? -9.792 -7.535 18.639 1.00 44.72 83 GLU A N 1
ATOM 703 C CA . GLU A 1 83 ? -8.994 -6.799 17.670 1.00 44.72 83 GLU A CA 1
ATOM 704 C C . GLU A 1 83 ? -9.943 -5.734 17.184 1.00 44.72 83 GLU A C 1
ATOM 706 O O . GLU A 1 83 ? -11.022 -6.099 16.710 1.00 44.72 83 GLU A O 1
ATOM 711 N N . LYS A 1 84 ? -9.664 -4.468 17.550 1.00 39.53 84 LYS A N 1
ATOM 712 C CA . LYS A 1 84 ? -10.535 -3.353 17.191 1.00 39.53 84 LYS A CA 1
ATOM 713 C C . LYS A 1 84 ? -10.972 -3.679 15.791 1.00 39.53 84 LYS A C 1
ATOM 715 O O . LYS A 1 84 ? -10.054 -3.879 14.995 1.00 39.53 84 LYS A O 1
ATOM 720 N N . GLU A 1 85 ? -12.286 -3.824 15.607 1.00 40.34 85 GLU A N 1
ATOM 721 C CA . GLU A 1 85 ? -12.910 -4.095 14.325 1.00 40.34 85 GLU A CA 1
ATOM 722 C C . GLU A 1 85 ? -11.988 -3.534 13.265 1.00 40.34 85 GLU A C 1
ATOM 724 O O . GLU A 1 85 ? -11.814 -2.314 13.172 1.00 40.34 85 GLU A O 1
ATOM 729 N N . ASP A 1 86 ? -11.290 -4.433 12.573 1.00 40.84 86 ASP A N 1
ATOM 730 C CA . ASP A 1 86 ? -10.724 -4.071 11.304 1.00 40.84 86 ASP A CA 1
ATOM 731 C C . ASP A 1 86 ? -11.987 -3.730 10.540 1.00 40.84 86 ASP A C 1
ATOM 733 O O . ASP A 1 86 ? -12.730 -4.617 10.119 1.00 40.84 86 ASP A O 1
ATOM 737 N N . THR A 1 87 ? -12.312 -2.447 10.426 1.00 42.72 87 THR A N 1
ATOM 738 C CA . THR A 1 87 ? -13.460 -1.976 9.648 1.00 42.72 87 THR A CA 1
ATOM 739 C C . THR A 1 87 ? -13.299 -2.323 8.156 1.00 42.72 87 THR A C 1
ATOM 741 O O . THR A 1 87 ? -14.018 -1.795 7.321 1.00 42.72 87 THR A O 1
ATOM 744 N N . MET A 1 88 ? -12.338 -3.193 7.831 1.00 52.56 88 MET A N 1
ATOM 745 C CA . MET A 1 88 ? -11.725 -3.482 6.548 1.00 52.56 88 MET A CA 1
ATOM 746 C C . MET A 1 88 ? -11.539 -4.975 6.291 1.00 52.56 88 MET A C 1
ATOM 748 O O . MET A 1 88 ? -11.057 -5.315 5.227 1.00 52.56 88 MET A O 1
ATOM 752 N N . GLY A 1 89 ? -11.917 -5.873 7.208 1.00 60.66 89 GLY A N 1
ATOM 753 C CA . GLY A 1 89 ? -12.014 -7.304 6.895 1.00 60.66 89 GLY A CA 1
ATOM 754 C C . GLY A 1 89 ? -10.712 -8.022 6.497 1.00 60.66 89 GLY A C 1
ATOM 755 O O . GLY A 1 89 ? -10.806 -9.149 6.010 1.00 60.66 89 GLY A O 1
ATOM 756 N N . LEU A 1 90 ? -9.519 -7.442 6.716 1.00 73.69 90 LEU A N 1
ATOM 757 C CA . LEU A 1 90 ? -8.250 -8.053 6.308 1.00 73.69 90 LEU A CA 1
ATOM 758 C C . LEU A 1 90 ? -7.521 -8.708 7.491 1.00 73.69 90 LEU A C 1
ATOM 760 O O . LEU A 1 90 ? -7.055 -8.079 8.441 1.00 73.69 90 LEU A O 1
ATOM 764 N N . THR A 1 91 ? -7.320 -10.015 7.391 1.00 83.94 91 THR A N 1
ATOM 765 C CA . THR A 1 91 ? -6.451 -10.791 8.283 1.00 83.94 91 THR A CA 1
ATOM 766 C C . THR A 1 91 ? -4.994 -10.315 8.217 1.00 83.94 91 THR A C 1
ATOM 768 O O . THR A 1 91 ? -4.558 -9.685 7.251 1.00 83.94 91 THR A O 1
ATOM 771 N N . SER A 1 92 ? -4.170 -10.671 9.210 1.00 83.38 92 SER A N 1
ATOM 772 C CA . SER A 1 92 ? -2.733 -10.341 9.188 1.00 83.38 92 SER A CA 1
ATOM 773 C C . SER A 1 92 ? -2.021 -10.860 7.932 1.00 83.38 92 SER A C 1
ATOM 775 O O . SER A 1 92 ? -1.182 -10.161 7.373 1.00 83.38 92 SER A O 1
ATOM 777 N N . GLN A 1 93 ? -2.398 -12.049 7.450 1.00 83.56 93 GLN A N 1
ATOM 778 C CA . GLN A 1 93 ? -1.858 -12.623 6.213 1.00 83.56 93 GLN A CA 1
ATOM 779 C C . GLN A 1 93 ? -2.236 -11.782 4.991 1.00 83.56 93 GLN A C 1
ATOM 781 O O . GLN A 1 93 ? -1.407 -11.555 4.112 1.00 83.56 93 GLN A O 1
ATOM 786 N N . GLN A 1 94 ? -3.461 -11.264 4.953 1.00 87.25 94 GLN A N 1
ATOM 787 C CA . GLN A 1 94 ? -3.907 -10.369 3.891 1.00 87.25 94 GLN A CA 1
ATOM 788 C C . GLN A 1 94 ? -3.202 -9.013 3.948 1.00 87.25 94 GLN A C 1
ATOM 790 O O . GLN A 1 94 ? -2.784 -8.512 2.912 1.00 87.25 94 GLN A O 1
ATOM 795 N N . LYS A 1 95 ? -2.958 -8.458 5.139 1.00 88.94 95 LYS A N 1
ATOM 796 C CA . LYS A 1 95 ? -2.167 -7.223 5.300 1.00 88.94 95 LYS A CA 1
ATOM 797 C C . LYS A 1 95 ? -0.727 -7.389 4.818 1.00 88.94 95 LYS A C 1
ATOM 799 O O . LYS A 1 95 ? -0.193 -6.511 4.145 1.00 88.94 95 LYS A O 1
ATOM 804 N N . GLU A 1 96 ? -0.099 -8.524 5.117 1.00 90.50 96 GLU A N 1
ATOM 805 C CA . GLU A 1 96 ? 1.232 -8.839 4.587 1.00 90.50 96 GLU A CA 1
ATOM 806 C C . GLU A 1 96 ? 1.223 -9.013 3.064 1.00 90.50 96 GLU A C 1
ATOM 808 O O . GLU A 1 96 ? 2.152 -8.566 2.394 1.00 90.50 96 GLU A O 1
ATOM 813 N N . SER A 1 97 ? 0.175 -9.630 2.517 1.00 92.19 97 SER A N 1
ATOM 814 C CA . SER A 1 97 ? -0.008 -9.802 1.070 1.00 92.19 97 SER A CA 1
ATOM 815 C C . SER A 1 97 ? -0.189 -8.454 0.371 1.00 92.19 97 SER A C 1
ATOM 817 O O . SER A 1 97 ? 0.516 -8.155 -0.589 1.00 92.19 97 SER A O 1
ATOM 819 N N . LEU A 1 98 ? -1.036 -7.584 0.928 1.00 93.06 98 LEU A N 1
ATOM 820 C CA . LEU A 1 98 ? -1.244 -6.214 0.462 1.00 93.06 98 LEU A CA 1
ATOM 821 C C . LEU A 1 98 ? 0.062 -5.413 0.469 1.00 93.06 98 LEU A C 1
ATOM 823 O O . LEU A 1 98 ? 0.378 -4.730 -0.503 1.00 93.06 98 LEU A O 1
ATOM 827 N N . LYS A 1 99 ? 0.861 -5.544 1.535 1.00 93.75 99 LYS A N 1
ATOM 828 C CA . LYS A 1 99 ? 2.175 -4.902 1.620 1.00 93.75 99 LYS A CA 1
ATOM 829 C C . LYS A 1 99 ? 3.108 -5.359 0.494 1.00 93.75 99 LYS A C 1
ATOM 831 O O . LYS A 1 99 ? 3.793 -4.520 -0.073 1.00 93.75 99 LYS A O 1
ATOM 836 N N . ARG A 1 100 ? 3.143 -6.655 0.157 1.00 95.94 100 ARG A N 1
ATOM 837 C CA . ARG A 1 100 ? 4.013 -7.170 -0.919 1.00 95.94 100 ARG A CA 1
ATOM 838 C C . ARG A 1 100 ? 3.657 -6.582 -2.283 1.00 95.94 100 ARG A C 1
ATOM 840 O O . ARG A 1 100 ? 4.564 -6.215 -3.025 1.00 95.94 100 ARG A O 1
ATOM 847 N N . VAL A 1 101 ? 2.364 -6.455 -2.590 1.00 96.00 101 VAL A N 1
ATOM 848 C CA . VAL A 1 101 ? 1.908 -5.786 -3.821 1.00 96.00 101 VAL A CA 1
ATOM 849 C C . VAL A 1 101 ? 2.290 -4.305 -3.794 1.00 96.00 101 VAL A C 1
ATOM 851 O O . VAL A 1 101 ? 2.879 -3.802 -4.748 1.00 96.00 101 VAL A O 1
ATOM 854 N N . TYR A 1 102 ? 2.014 -3.623 -2.679 1.00 95.19 102 TYR A N 1
ATOM 855 C CA . TYR A 1 102 ? 2.352 -2.213 -2.496 1.00 95.19 102 TYR A CA 1
ATOM 856 C C . TYR A 1 102 ? 3.851 -1.943 -2.670 1.00 95.19 102 TYR A C 1
ATOM 858 O O . TYR A 1 102 ? 4.213 -1.016 -3.382 1.00 95.19 102 TYR A O 1
ATOM 866 N N . ASP A 1 103 ? 4.722 -2.754 -2.064 1.00 96.25 103 ASP A N 1
ATOM 867 C CA . ASP A 1 103 ? 6.176 -2.584 -2.155 1.00 96.25 103 ASP A CA 1
ATOM 868 C C . ASP A 1 103 ? 6.648 -2.611 -3.621 1.00 96.25 103 ASP A C 1
ATOM 870 O O . ASP A 1 103 ? 7.405 -1.740 -4.039 1.00 96.25 103 ASP A O 1
ATOM 874 N N . VAL A 1 104 ? 6.149 -3.556 -4.426 1.00 97.62 104 VAL A N 1
ATOM 875 C CA . VAL A 1 104 ? 6.531 -3.674 -5.844 1.00 97.62 104 VAL A CA 1
ATOM 876 C C . VAL A 1 104 ? 5.972 -2.539 -6.707 1.00 97.62 104 VAL A C 1
ATOM 878 O O . VAL A 1 104 ? 6.666 -2.052 -7.599 1.00 97.62 104 VAL A O 1
ATOM 881 N N . ILE A 1 105 ? 4.756 -2.063 -6.420 1.00 97.31 105 ILE A N 1
ATOM 882 C CA . ILE A 1 105 ? 4.210 -0.857 -7.061 1.00 97.31 105 ILE A CA 1
ATOM 883 C C . ILE A 1 105 ? 5.067 0.365 -6.712 1.00 97.31 105 ILE A C 1
ATOM 885 O O . ILE A 1 105 ? 5.380 1.174 -7.584 1.00 97.31 105 ILE A O 1
ATOM 889 N N . MET A 1 106 ? 5.472 0.503 -5.449 1.00 96.50 106 MET A N 1
ATOM 890 C CA . MET A 1 106 ? 6.315 1.612 -5.012 1.00 96.50 106 MET A CA 1
ATOM 891 C C . MET A 1 106 ? 7.680 1.583 -5.691 1.00 96.50 106 MET A C 1
ATOM 893 O O . MET A 1 106 ? 8.119 2.621 -6.176 1.00 96.50 106 MET A O 1
ATOM 897 N N . ASP A 1 107 ? 8.325 0.419 -5.776 1.00 97.00 107 ASP A N 1
ATOM 898 C CA . ASP A 1 107 ? 9.603 0.265 -6.477 1.00 97.00 107 ASP A CA 1
ATOM 899 C C . ASP A 1 107 ? 9.495 0.717 -7.943 1.00 97.00 107 ASP A C 1
ATOM 901 O O . ASP A 1 107 ? 10.359 1.449 -8.433 1.00 97.00 107 ASP A O 1
ATOM 905 N N . PHE A 1 108 ? 8.399 0.354 -8.621 1.00 96.69 108 PHE A N 1
ATOM 906 C CA . PHE A 1 108 ? 8.112 0.821 -9.976 1.00 96.69 108 PHE A CA 1
ATOM 907 C C . PHE A 1 108 ? 7.973 2.347 -10.047 1.00 96.69 108 PHE A C 1
ATOM 909 O O . PHE A 1 108 ? 8.633 2.988 -10.865 1.00 96.69 108 PHE A O 1
ATOM 916 N N . LEU A 1 109 ? 7.139 2.943 -9.188 1.00 95.50 109 LEU A N 1
ATOM 917 C CA . LEU A 1 109 ? 6.873 4.386 -9.196 1.00 95.50 109 LEU A CA 1
ATOM 918 C C . LEU A 1 109 ? 8.118 5.208 -8.849 1.00 95.50 109 LEU A C 1
ATOM 920 O O . LEU A 1 109 ? 8.372 6.231 -9.483 1.00 95.50 109 LEU A O 1
ATOM 924 N N . PHE A 1 110 ? 8.927 4.746 -7.893 1.00 94.56 110 PHE A N 1
ATOM 925 C CA . PHE A 1 110 ? 10.208 5.373 -7.570 1.00 94.56 110 PHE A CA 1
ATOM 926 C C . PHE A 1 110 ? 11.165 5.344 -8.757 1.00 94.56 110 PHE A C 1
ATOM 928 O O . PHE A 1 110 ? 11.891 6.309 -8.998 1.00 94.56 110 PHE A O 1
ATOM 935 N N . GLU A 1 111 ? 11.199 4.243 -9.506 1.00 93.94 111 GLU A N 1
ATOM 936 C CA . GLU A 1 111 ? 12.031 4.173 -10.698 1.00 93.94 111 GLU A CA 1
ATOM 937 C C . GLU A 1 111 ? 11.506 5.075 -11.814 1.00 93.94 111 GLU A C 1
ATOM 939 O O . GLU A 1 111 ? 12.301 5.783 -12.434 1.00 93.94 111 GLU A O 1
ATOM 944 N N . PHE A 1 112 ? 10.191 5.096 -12.028 1.00 91.62 112 PHE A N 1
ATOM 945 C CA . PHE A 1 112 ? 9.530 5.982 -12.979 1.00 91.62 112 PHE A CA 1
ATOM 946 C C . PHE A 1 112 ? 9.874 7.451 -12.701 1.00 91.62 112 PHE A C 1
ATOM 948 O O . PHE A 1 112 ? 10.349 8.143 -13.597 1.00 91.62 112 PHE A O 1
ATOM 955 N N . GLU A 1 113 ? 9.735 7.915 -11.455 1.00 91.06 113 GLU A N 1
ATOM 956 C CA . GLU A 1 113 ? 10.099 9.281 -11.057 1.00 91.06 113 GLU A CA 1
ATOM 957 C C . GLU A 1 113 ? 11.597 9.546 -11.271 1.00 91.06 113 GLU A C 1
ATOM 959 O O . GLU A 1 113 ? 11.984 10.518 -11.923 1.00 91.06 113 GLU A O 1
ATOM 964 N N . ARG A 1 114 ? 12.459 8.657 -10.757 1.00 91.19 114 ARG A N 1
ATOM 965 C CA . ARG A 1 114 ? 13.918 8.837 -10.789 1.00 91.19 114 ARG A CA 1
ATOM 966 C C . ARG A 1 114 ? 14.481 8.886 -12.207 1.00 91.19 114 ARG A C 1
ATOM 968 O O . ARG A 1 114 ? 15.520 9.505 -12.407 1.00 91.19 114 ARG A O 1
ATOM 975 N N . THR A 1 115 ? 13.852 8.190 -13.150 1.00 88.12 115 THR A N 1
ATOM 976 C CA . THR A 1 115 ? 14.329 8.054 -14.537 1.00 88.12 115 THR A CA 1
ATOM 977 C C . THR A 1 115 ? 13.620 8.985 -15.515 1.00 88.12 115 THR A C 1
ATOM 979 O O . THR A 1 115 ? 13.767 8.810 -16.725 1.00 88.12 115 THR A O 1
ATOM 982 N N . ASP A 1 116 ? 12.846 9.945 -14.999 1.00 85.38 116 ASP A N 1
ATOM 983 C CA . ASP A 1 116 ? 11.982 10.827 -15.781 1.00 85.38 116 ASP A CA 1
ATOM 984 C C . ASP A 1 116 ? 11.084 10.044 -16.758 1.00 85.38 116 ASP A C 1
ATOM 986 O O . ASP A 1 116 ? 11.125 10.224 -17.974 1.00 85.38 116 ASP A O 1
ATOM 990 N N . GLY A 1 117 ? 10.322 9.085 -16.231 1.00 86.94 117 GLY A N 1
ATOM 991 C CA . GLY A 1 117 ? 9.445 8.237 -17.032 1.00 86.94 117 GLY A CA 1
ATOM 992 C C . GLY A 1 117 ? 10.226 7.327 -17.978 1.00 86.94 117 GLY A C 1
ATOM 993 O O . GLY A 1 117 ? 9.821 7.135 -19.122 1.00 86.94 117 GLY A O 1
ATOM 994 N N . PHE A 1 118 ? 11.358 6.790 -17.511 1.00 88.56 118 PHE A N 1
ATOM 995 C CA . PHE A 1 118 ? 12.276 5.932 -18.266 1.00 88.56 118 PHE A CA 1
ATOM 996 C C . PHE A 1 118 ? 13.078 6.631 -19.383 1.00 88.56 118 PHE A C 1
ATOM 998 O O . PHE A 1 118 ? 13.808 5.962 -20.121 1.00 88.56 118 PHE A O 1
ATOM 1005 N N . ASN A 1 119 ? 13.035 7.964 -19.484 1.00 82.62 119 ASN A N 1
ATOM 1006 C CA . ASN A 1 119 ? 13.831 8.733 -20.449 1.00 82.62 119 ASN A CA 1
ATOM 1007 C C . ASN A 1 119 ? 15.345 8.611 -20.222 1.00 82.62 119 ASN A C 1
ATOM 1009 O O . ASN A 1 119 ? 16.112 8.593 -21.188 1.00 82.62 119 ASN A O 1
ATOM 1013 N N . ASP A 1 120 ? 15.797 8.449 -18.977 1.00 85.06 120 ASP A N 1
ATOM 1014 C CA . 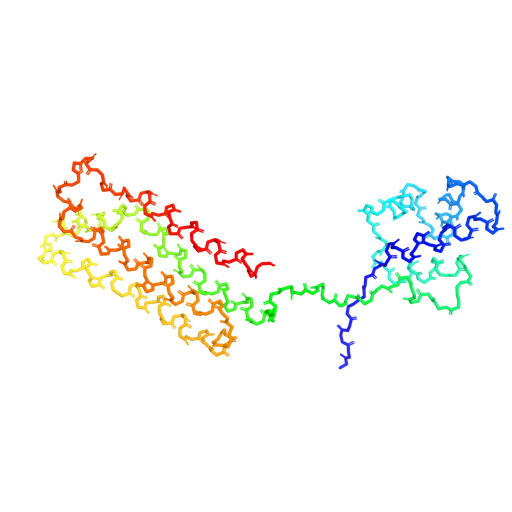ASP A 1 120 ? 17.221 8.244 -18.669 1.00 85.06 120 ASP A CA 1
ATOM 1015 C C . ASP A 1 120 ? 17.813 7.024 -19.398 1.00 85.06 120 ASP A C 1
ATOM 1017 O O . ASP A 1 120 ? 18.977 7.032 -19.821 1.00 85.06 120 ASP A O 1
ATOM 1021 N N . TYR A 1 121 ? 17.007 5.975 -19.601 1.00 87.00 121 TYR A N 1
ATOM 1022 C CA . TYR A 1 121 ? 17.432 4.780 -20.329 1.00 87.00 121 TYR A CA 1
ATOM 1023 C C . TYR A 1 121 ? 17.696 5.072 -21.805 1.00 87.00 121 TYR A C 1
ATOM 1025 O O . TYR A 1 121 ? 18.604 4.481 -22.389 1.00 87.00 121 TYR A O 1
ATOM 1033 N N . TRP A 1 122 ? 16.993 6.040 -22.398 1.00 83.88 122 TRP A N 1
ATOM 1034 C CA . TRP A 1 122 ? 17.258 6.475 -23.767 1.00 83.88 122 TRP A CA 1
ATOM 1035 C C . TRP A 1 122 ? 18.671 7.034 -23.908 1.00 83.88 122 TRP A C 1
ATOM 1037 O O . TRP A 1 122 ? 19.408 6.664 -24.827 1.00 83.88 122 TRP A O 1
ATOM 1047 N N . ILE A 1 123 ? 19.067 7.906 -22.978 1.00 79.88 123 ILE A N 1
ATOM 1048 C CA . ILE A 1 123 ? 20.404 8.507 -22.949 1.00 79.88 123 ILE A CA 1
ATOM 1049 C C . ILE A 1 123 ? 21.453 7.409 -22.763 1.00 79.88 123 ILE A C 1
ATOM 1051 O O . ILE A 1 123 ? 22.432 7.353 -23.510 1.00 79.88 123 ILE A O 1
ATOM 1055 N N . SER A 1 124 ? 21.226 6.502 -21.809 1.00 85.19 124 SER A N 1
ATOM 1056 C CA . SER A 1 124 ? 22.129 5.382 -21.531 1.00 85.19 124 SER A CA 1
ATOM 1057 C C . SER A 1 124 ? 22.340 4.484 -22.756 1.00 85.19 124 SER A C 1
ATOM 1059 O O . SER A 1 124 ? 23.483 4.252 -23.164 1.00 85.19 124 SER A O 1
ATOM 1061 N N . TYR A 1 125 ? 21.256 4.041 -23.398 1.00 86.75 125 TYR A N 1
ATOM 1062 C CA . TYR A 1 125 ? 21.333 3.174 -24.571 1.00 86.75 125 TYR A CA 1
ATOM 1063 C C . TYR A 1 125 ? 21.932 3.889 -25.786 1.00 86.75 125 TYR A C 1
ATOM 1065 O O . TYR A 1 125 ? 22.770 3.305 -26.480 1.00 86.75 125 TYR A O 1
ATOM 1073 N N . SER A 1 126 ? 21.621 5.176 -25.979 1.00 83.62 126 SER A N 1
ATOM 1074 C CA . SER A 1 126 ? 22.223 6.001 -27.035 1.00 83.62 126 SER A CA 1
ATOM 1075 C C . SER A 1 126 ? 23.746 6.068 -26.900 1.00 83.62 126 SER A C 1
ATOM 1077 O O . SER A 1 126 ? 24.469 5.873 -27.877 1.00 83.62 126 SER A O 1
ATOM 1079 N N . LEU A 1 127 ? 24.252 6.290 -25.682 1.00 85.88 127 LEU A N 1
ATOM 1080 C CA . LEU A 1 127 ? 25.692 6.347 -25.411 1.00 85.88 127 LEU A CA 1
ATOM 1081 C C . LEU A 1 127 ? 26.389 4.992 -25.591 1.00 85.88 127 LEU A C 1
ATOM 1083 O O . LEU A 1 127 ? 27.576 4.954 -25.911 1.00 85.88 127 LEU A O 1
ATOM 1087 N N . SER A 1 128 ? 25.662 3.887 -25.416 1.00 87.56 128 SER A N 1
ATOM 1088 C CA . SER A 1 128 ? 26.185 2.532 -25.627 1.00 87.56 128 SER A CA 1
ATOM 1089 C C . SER A 1 128 ? 26.224 2.090 -27.099 1.00 87.56 128 SER A C 1
ATOM 1091 O O . SER A 1 128 ? 26.772 1.032 -27.403 1.00 87.56 128 SER A O 1
ATOM 1093 N N . GLY A 1 129 ? 25.695 2.905 -28.022 1.00 87.38 129 GLY A N 1
ATOM 1094 C CA . GLY A 1 129 ? 25.632 2.582 -29.452 1.00 87.38 129 GLY A CA 1
ATOM 1095 C C . GLY A 1 129 ? 24.554 1.554 -29.802 1.00 87.38 129 GLY A C 1
ATOM 1096 O O . GLY A 1 129 ? 24.646 0.887 -30.835 1.00 87.38 129 GLY A O 1
ATOM 1097 N N . GLU A 1 130 ? 23.559 1.410 -28.931 1.00 86.12 130 GLU A N 1
ATOM 1098 C CA . GLU A 1 130 ? 22.465 0.467 -29.094 1.00 86.12 130 GLU A CA 1
ATOM 1099 C C . GLU A 1 130 ? 21.551 0.850 -30.265 1.00 86.12 130 GLU A C 1
ATOM 1101 O O . GLU A 1 130 ? 21.340 2.032 -30.550 1.00 86.12 130 GLU A O 1
ATOM 1106 N N . LYS A 1 131 ? 21.001 -0.160 -30.943 1.00 82.94 131 LYS A N 1
ATOM 1107 C CA . LYS A 1 131 ? 19.984 0.018 -31.986 1.00 82.94 131 LYS A CA 1
ATOM 1108 C C . LYS A 1 131 ? 18.615 -0.319 -31.408 1.00 82.94 131 LYS A C 1
ATOM 1110 O O . LYS A 1 131 ? 18.534 -1.080 -30.452 1.00 82.94 131 LYS A O 1
ATOM 1115 N N . ASP A 1 132 ? 17.562 0.261 -31.976 1.00 86.31 132 ASP A N 1
ATOM 1116 C CA . ASP A 1 132 ? 16.179 -0.028 -31.566 1.00 86.31 132 ASP A CA 1
ATOM 1117 C C . ASP A 1 132 ? 15.941 0.270 -30.066 1.00 86.31 132 ASP A C 1
ATOM 1119 O O . ASP A 1 132 ? 15.367 -0.509 -29.310 1.00 86.31 132 ASP A O 1
ATOM 1123 N N . ILE A 1 133 ? 16.442 1.431 -29.619 1.00 85.25 133 ILE A N 1
ATOM 1124 C CA . ILE A 1 133 ? 16.394 1.899 -28.220 1.00 85.25 133 ILE A CA 1
ATOM 1125 C C . ILE A 1 133 ? 14.959 1.933 -27.683 1.00 85.25 133 ILE A C 1
ATOM 1127 O O . ILE A 1 133 ? 14.725 1.597 -26.524 1.00 85.25 133 ILE A O 1
ATOM 1131 N N . GLU A 1 134 ? 14.010 2.337 -28.527 1.00 84.12 134 GLU A N 1
ATOM 1132 C CA . GLU A 1 134 ? 12.590 2.392 -28.189 1.00 84.12 134 GLU A CA 1
ATOM 1133 C C . GLU A 1 134 ? 12.057 1.013 -27.793 1.00 84.12 134 GLU A C 1
ATOM 1135 O O . GLU A 1 134 ? 11.557 0.866 -26.678 1.00 84.12 134 GLU A O 1
ATOM 1140 N N . ASP A 1 135 ? 12.274 0.000 -28.638 1.00 86.81 135 ASP A N 1
ATOM 1141 C CA . ASP A 1 135 ? 11.873 -1.385 -28.378 1.00 86.81 135 ASP A CA 1
ATOM 1142 C C . ASP A 1 135 ? 12.500 -1.914 -27.085 1.00 86.81 135 ASP A C 1
ATOM 1144 O O . ASP A 1 135 ? 11.843 -2.592 -26.299 1.00 86.81 135 ASP A O 1
ATOM 1148 N N . LYS A 1 136 ? 13.765 -1.571 -26.808 1.00 89.81 136 LYS A N 1
ATOM 1149 C CA . LYS A 1 136 ? 14.414 -1.976 -25.552 1.00 89.81 136 LYS A CA 1
ATOM 1150 C C . LYS A 1 136 ? 13.780 -1.357 -24.321 1.00 89.81 136 LYS A C 1
ATOM 1152 O O . LYS A 1 136 ? 13.666 -2.035 -23.303 1.00 89.81 136 LYS A O 1
ATOM 1157 N N . ILE A 1 137 ? 13.416 -0.081 -24.389 1.00 89.12 137 ILE A N 1
ATOM 1158 C CA . ILE A 1 137 ? 12.758 0.591 -23.269 1.00 89.12 137 ILE A CA 1
ATOM 1159 C C . ILE A 1 137 ? 11.358 0.014 -23.079 1.00 89.12 137 ILE A C 1
ATOM 1161 O O . ILE A 1 137 ? 11.000 -0.268 -21.944 1.00 89.12 137 ILE A O 1
ATOM 1165 N N . ILE A 1 138 ? 10.610 -0.224 -24.162 1.00 88.56 138 ILE A N 1
ATOM 1166 C CA . ILE A 1 138 ? 9.295 -0.878 -24.098 1.00 88.56 138 ILE A CA 1
ATOM 1167 C C . ILE A 1 138 ? 9.426 -2.239 -23.409 1.00 88.56 138 ILE A C 1
ATOM 1169 O O . ILE A 1 138 ? 8.798 -2.455 -22.382 1.00 88.56 138 ILE A O 1
ATOM 1173 N N . LEU A 1 139 ? 10.338 -3.102 -23.869 1.00 90.75 139 LEU A N 1
ATOM 1174 C CA . LEU A 1 139 ? 10.561 -4.417 -23.258 1.00 90.75 139 LEU A CA 1
ATOM 1175 C C . LEU A 1 139 ? 10.985 -4.338 -21.784 1.00 90.75 139 LEU A C 1
ATOM 1177 O O . LEU A 1 139 ? 10.587 -5.178 -20.983 1.00 90.75 139 LEU A O 1
ATOM 1181 N N . LEU A 1 140 ? 11.805 -3.348 -21.418 1.00 92.06 140 LEU A N 1
ATOM 1182 C CA . LEU A 1 140 ? 12.221 -3.129 -20.032 1.00 92.06 140 LEU A CA 1
ATOM 1183 C C . LEU A 1 140 ? 11.042 -2.723 -19.148 1.00 92.06 140 LEU A C 1
ATOM 1185 O O . LEU A 1 140 ? 10.960 -3.168 -18.004 1.00 92.06 140 LEU A O 1
ATOM 1189 N N . VAL A 1 141 ? 10.160 -1.860 -19.645 1.00 92.06 141 VAL A N 1
ATOM 1190 C CA . VAL A 1 141 ? 8.992 -1.407 -18.889 1.00 92.06 141 VAL A CA 1
ATOM 1191 C C . VAL A 1 141 ? 7.943 -2.514 -18.809 1.00 92.06 141 VAL A C 1
ATOM 1193 O O . VAL A 1 141 ? 7.444 -2.772 -17.716 1.00 92.06 141 VAL A O 1
ATOM 1196 N N . ASP A 1 142 ? 7.702 -3.236 -19.903 1.00 91.81 142 ASP A N 1
ATOM 1197 C CA . ASP A 1 142 ? 6.817 -4.404 -19.941 1.00 91.81 142 ASP A CA 1
ATOM 1198 C C . ASP A 1 142 ? 7.248 -5.470 -18.923 1.00 91.81 142 ASP A C 1
ATOM 1200 O O . ASP A 1 142 ? 6.413 -5.991 -18.188 1.00 91.81 142 ASP A O 1
ATOM 1204 N N . ASP A 1 143 ? 8.550 -5.764 -18.813 1.00 94.00 143 ASP A N 1
ATOM 1205 C CA . ASP A 1 143 ? 9.077 -6.715 -17.820 1.00 94.00 143 ASP A CA 1
ATOM 1206 C C . ASP A 1 143 ? 8.817 -6.247 -16.378 1.00 94.00 143 ASP A C 1
ATOM 1208 O O . ASP A 1 143 ? 8.482 -7.043 -15.497 1.00 94.00 143 ASP A O 1
ATOM 1212 N N . LYS A 1 144 ? 8.899 -4.936 -16.127 1.00 94.62 144 LYS A N 1
ATOM 1213 C CA . LYS A 1 144 ? 8.601 -4.360 -14.810 1.00 94.62 144 LYS A CA 1
ATOM 1214 C C . LYS A 1 144 ? 7.115 -4.427 -14.472 1.00 94.62 144 LYS A C 1
ATOM 1216 O O . LYS A 1 144 ? 6.784 -4.805 -13.349 1.00 94.62 144 LYS A O 1
ATOM 1221 N N . ILE A 1 145 ? 6.235 -4.105 -15.421 1.00 94.38 145 ILE A N 1
ATOM 1222 C CA . ILE A 1 145 ? 4.779 -4.222 -15.243 1.00 94.38 145 ILE A CA 1
ATOM 1223 C C . ILE A 1 145 ? 4.399 -5.691 -15.034 1.00 94.38 145 ILE A C 1
ATOM 1225 O O . ILE A 1 145 ? 3.714 -6.013 -14.064 1.00 94.38 145 ILE A O 1
ATOM 1229 N N . ALA A 1 146 ? 4.956 -6.604 -15.834 1.00 94.00 146 ALA A N 1
ATOM 1230 C CA . ALA A 1 146 ? 4.779 -8.043 -15.651 1.00 94.00 146 ALA A CA 1
ATOM 1231 C C . ALA A 1 146 ? 5.270 -8.524 -14.272 1.00 94.00 146 ALA A C 1
ATOM 1233 O O . ALA A 1 146 ? 4.711 -9.462 -13.698 1.00 94.00 146 ALA A O 1
ATOM 1234 N N . GLY A 1 147 ? 6.293 -7.876 -13.706 1.00 96.19 147 GLY A N 1
ATOM 1235 C CA . GLY A 1 147 ? 6.736 -8.086 -12.329 1.00 96.19 147 GLY A CA 1
ATOM 1236 C C . GLY A 1 147 ? 5.668 -7.727 -11.290 1.00 96.19 147 GLY A C 1
ATOM 1237 O O . GLY A 1 147 ? 5.458 -8.500 -10.349 1.00 96.19 147 GLY A O 1
ATOM 1238 N N . ILE A 1 148 ? 4.962 -6.607 -11.479 1.00 97.06 148 ILE A N 1
ATOM 1239 C CA . ILE A 1 148 ? 3.817 -6.208 -10.644 1.00 97.06 148 ILE A CA 1
ATOM 1240 C C . ILE A 1 148 ? 2.694 -7.237 -10.770 1.00 97.06 148 ILE A C 1
ATOM 1242 O O . ILE A 1 148 ? 2.255 -7.784 -9.754 1.00 97.06 148 ILE A O 1
ATOM 1246 N N . ASP A 1 149 ? 2.300 -7.570 -11.999 1.00 94.06 149 ASP A N 1
ATOM 1247 C CA . ASP A 1 149 ? 1.242 -8.545 -12.272 1.00 94.06 149 ASP A CA 1
ATOM 1248 C C . ASP A 1 149 ? 1.556 -9.911 -11.664 1.00 94.06 149 ASP A C 1
ATOM 1250 O O . ASP A 1 149 ? 0.685 -10.578 -11.106 1.00 94.06 149 ASP A O 1
ATOM 1254 N N . LEU A 1 150 ? 2.813 -10.353 -11.732 1.00 95.19 150 LEU A N 1
ATOM 1255 C CA . LEU A 1 150 ? 3.233 -11.621 -11.150 1.00 95.19 150 LEU A CA 1
ATOM 1256 C C . LEU A 1 150 ? 3.054 -11.634 -9.629 1.00 95.19 150 LEU A C 1
ATOM 1258 O O . LEU A 1 150 ? 2.643 -12.657 -9.076 1.00 95.19 150 LEU A O 1
ATOM 1262 N N . VAL A 1 151 ? 3.397 -10.542 -8.943 1.00 96.88 151 VAL A N 1
ATOM 1263 C CA . VAL A 1 151 ? 3.200 -10.439 -7.492 1.00 96.88 151 VAL A CA 1
ATOM 1264 C C . VAL A 1 151 ? 1.716 -10.380 -7.172 1.00 96.88 151 VAL A C 1
ATOM 1266 O O . VAL A 1 151 ? 1.259 -11.189 -6.370 1.00 96.88 151 VAL A O 1
ATOM 1269 N N . LEU A 1 152 ? 0.952 -9.524 -7.851 1.00 94.38 152 LEU A N 1
ATOM 1270 C CA . LEU A 1 152 ? -0.493 -9.428 -7.668 1.00 94.38 152 LEU A CA 1
ATOM 1271 C C . LEU A 1 152 ? -1.164 -10.804 -7.827 1.00 94.38 152 LEU A C 1
ATOM 1273 O O . LEU A 1 152 ? -1.850 -11.268 -6.920 1.00 94.38 152 LEU A O 1
ATOM 1277 N N . ASN A 1 153 ? -0.856 -11.531 -8.904 1.00 92.19 153 ASN A N 1
ATOM 1278 C CA . ASN A 1 153 ? -1.382 -12.875 -9.159 1.00 92.19 153 ASN A CA 1
ATOM 1279 C C . ASN A 1 153 ? -0.994 -13.903 -8.085 1.00 92.19 153 ASN A C 1
ATOM 1281 O O . ASN A 1 153 ? -1.793 -14.778 -7.752 1.00 92.19 153 ASN A O 1
ATOM 1285 N N . LYS A 1 154 ? 0.217 -13.824 -7.519 1.00 92.81 154 LYS A N 1
ATOM 1286 C CA . LYS A 1 154 ? 0.621 -14.696 -6.399 1.00 92.81 154 LYS A CA 1
ATOM 1287 C C . LYS A 1 154 ? -0.186 -14.405 -5.138 1.00 92.81 154 LYS A C 1
ATOM 1289 O O . LYS A 1 154 ? -0.509 -15.335 -4.399 1.00 92.81 154 LYS A O 1
ATOM 1294 N N . GLU A 1 155 ? -0.520 -13.140 -4.907 1.00 93.06 155 GLU A N 1
ATOM 1295 C CA . GLU A 1 155 ? -1.292 -12.710 -3.743 1.00 93.06 155 GLU A CA 1
ATOM 1296 C C . GLU A 1 155 ? -2.807 -12.906 -3.903 1.00 93.06 155 GLU A C 1
ATOM 1298 O O . GLU A 1 155 ? -3.529 -12.808 -2.910 1.00 93.06 155 GLU A O 1
ATOM 1303 N N . TYR A 1 156 ? -3.295 -13.280 -5.094 1.00 89.81 156 TYR A N 1
ATOM 1304 C CA . TYR A 1 156 ? -4.704 -13.627 -5.334 1.00 89.81 156 TYR A CA 1
ATOM 1305 C C . TYR A 1 156 ? -5.230 -14.671 -4.342 1.00 89.81 156 TYR A C 1
ATOM 1307 O O . TYR A 1 156 ? -6.366 -14.585 -3.894 1.00 89.81 156 TYR A O 1
ATOM 1315 N N . PHE A 1 157 ? -4.397 -15.631 -3.932 1.00 83.69 157 PHE A N 1
ATOM 1316 C CA . PHE A 1 157 ? -4.796 -16.633 -2.939 1.00 83.69 157 PHE A CA 1
ATOM 1317 C C . PHE A 1 157 ? -5.267 -16.012 -1.612 1.00 83.69 157 PHE A C 1
ATOM 1319 O O . PHE A 1 157 ? -6.146 -16.564 -0.955 1.00 83.69 157 PHE A O 1
ATOM 1326 N N . TYR A 1 158 ? -4.688 -14.878 -1.214 1.00 86.81 158 TYR A N 1
ATOM 1327 C CA . TYR A 1 158 ? -5.032 -14.191 0.029 1.00 86.81 158 TYR A CA 1
ATOM 1328 C C . TYR A 1 158 ? -6.025 -13.047 -0.195 1.00 86.81 158 TYR A C 1
ATOM 1330 O O . TYR A 1 158 ? -6.897 -12.821 0.643 1.00 86.81 158 TYR A O 1
ATOM 1338 N N . LEU A 1 159 ? -5.886 -12.313 -1.301 1.00 88.75 159 LEU A N 1
ATOM 1339 C CA . LEU A 1 159 ? -6.622 -11.074 -1.559 1.00 88.75 159 LEU A CA 1
ATOM 1340 C C . LEU A 1 159 ? -7.785 -11.232 -2.543 1.00 88.75 159 LEU A C 1
ATOM 1342 O O . LEU A 1 159 ? -8.629 -10.353 -2.591 1.00 88.75 159 LEU A O 1
ATOM 1346 N N . GLY A 1 160 ? -7.852 -12.316 -3.313 1.00 84.62 160 GLY A N 1
ATOM 1347 C CA . GLY A 1 160 ? -8.729 -12.444 -4.482 1.00 84.62 160 GLY A CA 1
ATOM 1348 C C . GLY A 1 160 ? -10.232 -12.463 -4.202 1.00 84.62 160 GLY A C 1
ATOM 1349 O O . GLY A 1 160 ? -11.017 -12.293 -5.126 1.00 84.62 160 GLY A O 1
ATOM 1350 N N . GLU A 1 161 ? -10.641 -12.663 -2.948 1.00 80.44 161 GLU A N 1
ATOM 1351 C CA . GLU A 1 161 ? -12.042 -12.527 -2.511 1.00 80.44 161 GLU A CA 1
ATOM 1352 C C . GLU A 1 161 ? -12.342 -11.142 -1.908 1.00 80.44 161 GLU A C 1
ATOM 1354 O O . GLU A 1 161 ? -13.423 -10.922 -1.366 1.00 80.44 161 GLU A O 1
ATOM 1359 N N . HIS A 1 162 ? -11.378 -10.222 -1.955 1.00 86.12 162 HIS A N 1
ATOM 1360 C CA . HIS A 1 162 ? -11.461 -8.904 -1.349 1.00 86.12 162 HIS A CA 1
ATOM 1361 C C . HIS A 1 162 ? -11.381 -7.808 -2.413 1.00 86.12 162 HIS A C 1
ATOM 1363 O O . HIS A 1 162 ? -10.488 -7.834 -3.256 1.00 86.12 162 HIS A O 1
ATOM 1369 N N . ASP A 1 163 ? -12.238 -6.792 -2.301 1.00 88.94 163 ASP A N 1
ATOM 1370 C CA . ASP A 1 163 ? -12.352 -5.681 -3.263 1.00 88.94 163 ASP A CA 1
ATOM 1371 C C . ASP A 1 163 ? -11.011 -4.970 -3.530 1.00 88.94 163 ASP A C 1
ATOM 1373 O O . ASP A 1 163 ? -10.751 -4.480 -4.625 1.00 88.94 163 ASP A O 1
ATOM 1377 N N . VAL A 1 164 ? -10.108 -4.970 -2.542 1.00 91.25 164 VAL A N 1
ATOM 1378 C CA . VAL A 1 164 ? -8.747 -4.424 -2.684 1.00 91.25 164 VAL A CA 1
ATOM 1379 C C . VAL A 1 164 ? -7.954 -5.088 -3.812 1.00 91.25 164 VAL A C 1
ATOM 1381 O O . VAL A 1 164 ? -7.129 -4.425 -4.428 1.00 91.25 164 VAL A O 1
ATOM 1384 N N . PHE A 1 165 ? -8.172 -6.376 -4.093 1.00 92.75 165 PHE A N 1
ATOM 1385 C CA . PHE A 1 165 ? 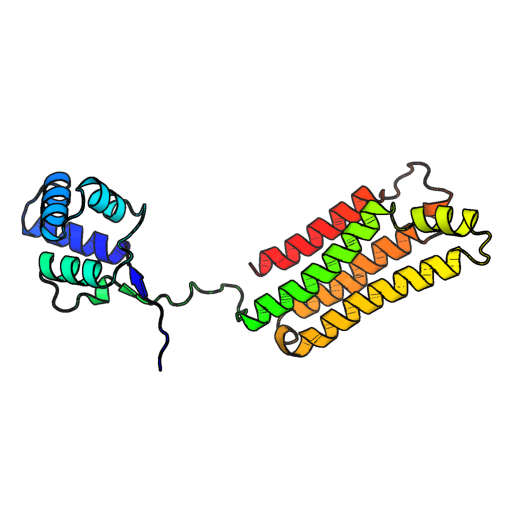-7.499 -7.048 -5.200 1.00 92.75 165 PHE A CA 1
ATOM 1386 C C . PHE A 1 165 ? -7.943 -6.466 -6.538 1.00 92.75 165 PHE A C 1
ATOM 1388 O O . PHE A 1 165 ? -7.090 -6.119 -7.352 1.00 92.75 165 PHE A O 1
ATOM 1395 N N . ASP A 1 166 ? -9.253 -6.317 -6.733 1.00 91.31 166 ASP A N 1
ATOM 1396 C CA . ASP A 1 166 ? -9.818 -5.761 -7.960 1.00 91.31 166 ASP A CA 1
ATOM 1397 C C . ASP A 1 166 ? -9.394 -4.298 -8.138 1.00 91.31 166 ASP A C 1
ATOM 1399 O O . ASP A 1 166 ? -8.958 -3.919 -9.220 1.00 91.31 166 ASP A O 1
ATOM 1403 N N . GLU A 1 167 ? -9.403 -3.499 -7.064 1.00 94.75 167 GLU A N 1
ATOM 1404 C CA . GLU A 1 167 ? -8.913 -2.114 -7.104 1.00 94.75 167 GLU A CA 1
ATOM 1405 C C . GLU A 1 167 ? -7.419 -2.028 -7.455 1.00 94.75 167 GLU A C 1
ATOM 1407 O O . GLU A 1 167 ? -7.004 -1.129 -8.186 1.00 94.75 167 GLU A O 1
ATOM 1412 N N . LEU A 1 168 ? -6.592 -2.948 -6.948 1.00 95.50 168 LEU A N 1
ATOM 1413 C CA . LEU A 1 168 ? -5.169 -3.005 -7.294 1.00 95.50 168 LEU A CA 1
ATOM 1414 C C . LEU A 1 168 ? -4.957 -3.468 -8.737 1.00 95.50 168 LEU A C 1
ATOM 1416 O O . LEU A 1 168 ? -4.085 -2.931 -9.417 1.00 95.50 168 LEU A O 1
ATOM 1420 N N . ALA A 1 169 ? -5.746 -4.431 -9.213 1.00 93.38 169 ALA A N 1
ATOM 1421 C CA . ALA A 1 169 ? -5.702 -4.894 -10.594 1.00 93.38 169 ALA A CA 1
ATOM 1422 C C . ALA A 1 169 ? -6.114 -3.783 -11.569 1.00 93.38 169 ALA A C 1
ATOM 1424 O O . ALA A 1 169 ? -5.416 -3.554 -12.554 1.00 93.38 169 ALA A O 1
ATOM 1425 N N . GLU A 1 170 ? -7.188 -3.050 -11.269 1.00 94.44 170 GLU A N 1
ATOM 1426 C CA . GLU A 1 170 ? -7.629 -1.877 -12.034 1.00 94.44 170 GLU A CA 1
ATOM 1427 C C . GLU A 1 170 ? -6.581 -0.761 -11.980 1.00 94.44 170 GLU A C 1
ATOM 1429 O O . GLU A 1 170 ? -6.248 -0.164 -12.997 1.00 94.44 170 GLU A O 1
ATOM 1434 N N . TYR A 1 171 ? -5.969 -0.519 -10.820 1.00 96.38 171 TYR A N 1
ATOM 1435 C CA . TYR A 1 171 ? -4.887 0.454 -10.700 1.00 96.38 171 TYR A CA 1
ATOM 1436 C C . TYR A 1 171 ? -3.686 0.119 -11.597 1.00 96.38 171 TYR A C 1
ATOM 1438 O O . TYR A 1 171 ? -3.157 1.005 -12.270 1.00 96.38 171 TYR A O 1
ATOM 1446 N N . VAL A 1 172 ? -3.256 -1.145 -11.643 1.00 94.38 172 VAL A N 1
ATOM 1447 C CA . VAL A 1 172 ? -2.171 -1.568 -12.541 1.00 94.38 172 VAL A CA 1
ATOM 1448 C C . VAL A 1 172 ? -2.621 -1.481 -14.001 1.00 94.38 172 VAL A C 1
ATOM 1450 O O . VAL A 1 172 ? -1.927 -0.886 -14.826 1.00 94.38 172 VAL A O 1
ATOM 1453 N N . GLY A 1 173 ? -3.809 -2.009 -14.299 1.00 89.44 173 GLY A N 1
ATOM 1454 C CA . GLY A 1 173 ? -4.390 -2.057 -15.637 1.00 89.44 173 GLY A CA 1
ATOM 1455 C C . GLY A 1 173 ? -4.590 -0.681 -16.264 1.00 89.44 173 GLY A C 1
ATOM 1456 O O . GLY A 1 173 ? -4.211 -0.487 -17.415 1.00 89.44 173 GLY A O 1
ATOM 1457 N N . ASP A 1 174 ? -5.107 0.274 -15.499 1.00 91.19 174 ASP A N 1
ATOM 1458 C CA . ASP A 1 174 ? -5.513 1.576 -16.014 1.00 91.19 174 ASP A CA 1
ATOM 1459 C C . ASP A 1 174 ? -4.504 2.664 -15.655 1.00 91.19 174 ASP A C 1
ATOM 1461 O O . ASP A 1 174 ? -4.059 3.408 -16.525 1.00 91.19 174 ASP A O 1
ATOM 1465 N N . THR A 1 175 ? -4.104 2.774 -14.384 1.00 90.75 175 THR A N 1
ATOM 1466 C CA . THR A 1 175 ? -3.250 3.890 -13.943 1.00 90.75 175 THR A CA 1
ATOM 1467 C C . THR A 1 175 ? -1.797 3.674 -14.346 1.00 90.75 175 THR A C 1
ATOM 1469 O O . THR A 1 175 ? -1.217 4.551 -14.986 1.00 90.75 175 THR A O 1
ATOM 1472 N N . ILE A 1 176 ? -1.204 2.521 -14.010 1.00 93.56 176 ILE A N 1
ATOM 1473 C CA . ILE A 1 176 ? 0.206 2.244 -14.332 1.00 93.56 176 ILE A CA 1
ATOM 1474 C C . ILE A 1 176 ? 0.415 2.175 -15.848 1.00 93.56 176 ILE A C 1
ATOM 1476 O O . ILE A 1 176 ? 1.310 2.848 -16.360 1.00 93.56 176 ILE A O 1
ATOM 1480 N N . ASN A 1 177 ? -0.429 1.443 -16.581 1.00 88.94 177 ASN A N 1
ATOM 1481 C CA . ASN A 1 177 ? -0.305 1.405 -18.041 1.00 88.94 177 ASN A CA 1
ATOM 1482 C C . ASN A 1 177 ? -0.545 2.781 -18.672 1.00 88.94 177 ASN A C 1
ATOM 1484 O O . ASN A 1 177 ? 0.216 3.168 -19.549 1.00 88.94 177 ASN A O 1
ATOM 1488 N N . SER A 1 178 ? -1.518 3.577 -18.206 1.00 87.06 178 SER A N 1
ATOM 1489 C CA . SER A 1 178 ? -1.763 4.899 -18.802 1.00 87.06 178 SER A CA 1
ATOM 1490 C C . SER A 1 178 ? -0.587 5.861 -18.628 1.00 87.06 178 SER A C 1
ATOM 1492 O O . SER A 1 178 ? -0.294 6.610 -19.564 1.00 87.06 178 SER A O 1
ATOM 1494 N N . ILE A 1 179 ? 0.073 5.889 -17.462 1.00 87.31 179 ILE A N 1
ATOM 1495 C CA . ILE A 1 179 ? 1.238 6.772 -17.273 1.00 87.31 179 ILE A CA 1
ATOM 1496 C C . ILE A 1 179 ? 2.421 6.302 -18.125 1.00 87.31 179 ILE A C 1
ATOM 1498 O O . ILE A 1 179 ? 3.174 7.121 -18.648 1.00 87.31 179 ILE A O 1
ATOM 1502 N N . VAL A 1 180 ? 2.559 4.990 -18.322 1.00 86.56 180 VAL A N 1
ATOM 1503 C CA . VAL A 1 180 ? 3.601 4.400 -19.163 1.00 86.56 180 VAL A CA 1
ATOM 1504 C C . VAL A 1 180 ? 3.337 4.674 -20.635 1.00 86.56 180 VAL A C 1
ATOM 1506 O O . VAL A 1 180 ? 4.196 5.255 -21.288 1.00 86.56 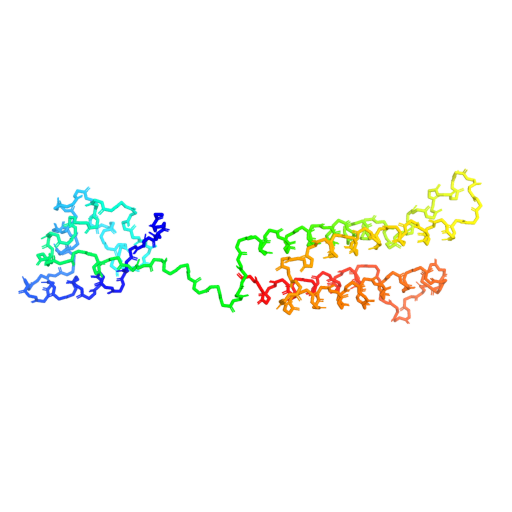180 VAL A O 1
ATOM 1509 N N . ASP A 1 181 ? 2.159 4.338 -21.150 1.00 82.31 181 ASP A N 1
ATOM 1510 C CA . ASP A 1 181 ? 1.771 4.577 -22.543 1.00 82.31 181 ASP A CA 1
ATOM 1511 C C . ASP A 1 181 ? 1.885 6.061 -22.890 1.00 82.31 181 ASP A C 1
ATOM 1513 O O . ASP A 1 181 ? 2.426 6.431 -23.937 1.00 82.31 181 ASP A O 1
ATOM 1517 N N . GLY A 1 182 ? 1.451 6.923 -21.965 1.00 75.62 182 GLY A N 1
ATOM 1518 C CA . GLY A 1 182 ? 1.622 8.366 -22.057 1.00 75.62 182 GLY A CA 1
ATOM 1519 C C . GLY A 1 182 ? 3.082 8.759 -22.278 1.00 75.62 182 GLY A C 1
ATOM 1520 O O . GLY A 1 182 ? 3.373 9.463 -23.247 1.00 75.62 182 GLY A O 1
ATOM 1521 N N . LYS A 1 183 ? 4.011 8.281 -21.437 1.00 76.38 183 LYS A N 1
ATOM 1522 C CA . LYS A 1 183 ? 5.448 8.618 -21.524 1.00 76.38 183 LYS A CA 1
ATOM 1523 C C . LYS A 1 183 ? 6.187 7.946 -22.661 1.00 76.38 183 LYS A C 1
ATOM 1525 O O . LYS A 1 183 ? 7.061 8.563 -23.270 1.00 76.38 183 LYS A O 1
ATOM 1530 N N . LEU A 1 184 ? 5.867 6.691 -22.942 1.00 74.50 184 LEU A N 1
ATOM 1531 C CA . LEU A 1 184 ? 6.528 5.940 -23.991 1.00 74.50 184 LEU A CA 1
ATOM 1532 C C . LEU A 1 184 ? 6.087 6.416 -25.376 1.00 74.50 184 LEU A C 1
ATOM 1534 O O . LEU A 1 184 ? 6.860 6.229 -26.317 1.00 74.50 184 LEU A O 1
ATOM 1538 N N . SER A 1 185 ? 4.939 7.098 -25.487 1.00 66.81 185 SER A N 1
ATOM 1539 C CA . SER A 1 185 ? 4.490 7.724 -26.728 1.00 66.81 185 SER A CA 1
ATOM 1540 C C . SER A 1 185 ? 5.481 8.767 -27.267 1.00 66.81 185 SER A C 1
ATOM 1542 O O . SER A 1 185 ? 6.059 9.584 -26.544 1.00 66.81 185 SER A O 1
ATOM 1544 N N . TYR A 1 186 ? 5.630 8.779 -28.592 1.00 55.53 186 TYR A N 1
ATOM 1545 C CA . TYR A 1 186 ? 6.498 9.704 -29.325 1.00 55.53 186 TYR A CA 1
ATOM 1546 C C . TYR A 1 186 ? 6.243 11.187 -28.983 1.00 55.53 186 TYR A C 1
ATOM 1548 O O . TYR A 1 186 ? 7.184 11.976 -28.868 1.00 55.53 186 TYR A O 1
ATOM 1556 N N . ALA A 1 187 ? 4.974 11.557 -28.766 1.00 54.94 187 ALA A N 1
ATOM 1557 C CA . ALA A 1 187 ? 4.554 12.922 -28.450 1.00 54.94 187 ALA A CA 1
ATOM 1558 C C . ALA A 1 187 ? 5.154 13.435 -27.131 1.00 54.94 187 ALA A C 1
ATOM 1560 O O . ALA A 1 187 ? 5.475 14.616 -27.012 1.00 54.94 187 ALA A O 1
ATOM 1561 N N . TYR A 1 188 ? 5.355 12.549 -26.154 1.00 56.81 188 TYR A N 1
ATOM 1562 C CA . TYR A 1 188 ? 5.908 12.918 -24.856 1.00 56.81 188 TYR A CA 1
ATOM 1563 C C . TYR A 1 188 ? 7.436 13.037 -24.887 1.00 56.81 188 TYR A C 1
ATOM 1565 O O . TYR A 1 188 ? 8.000 13.959 -24.299 1.00 56.81 188 TYR A O 1
ATOM 1573 N N . ARG A 1 189 ? 8.108 12.145 -25.625 1.00 61.56 189 ARG A N 1
ATOM 1574 C CA . ARG A 1 189 ? 9.579 12.104 -25.699 1.00 61.56 189 ARG A CA 1
ATOM 1575 C C . ARG A 1 189 ? 10.193 13.209 -26.558 1.00 61.56 189 ARG A C 1
ATOM 1577 O O . ARG A 1 189 ? 11.325 13.612 -26.303 1.00 61.56 189 ARG A O 1
ATOM 1584 N N . TYR A 1 190 ? 9.469 13.693 -27.571 1.00 55.56 190 TYR A N 1
ATOM 1585 C CA . TYR A 1 190 ? 10.017 14.636 -28.556 1.00 55.56 190 TYR A CA 1
ATOM 1586 C C . TYR A 1 190 ? 9.211 15.927 -28.733 1.00 55.56 190 TYR A C 1
ATOM 1588 O O . TYR A 1 190 ? 9.770 16.914 -29.211 1.00 55.56 190 TYR A O 1
ATOM 1596 N N . GLU A 1 191 ? 7.934 15.959 -28.335 1.00 44.94 191 GLU A N 1
ATOM 1597 C CA . GLU A 1 191 ? 7.027 17.087 -28.606 1.00 44.94 191 GLU A CA 1
ATOM 1598 C C . GLU A 1 191 ? 6.336 17.671 -27.364 1.00 44.94 191 GLU A C 1
ATOM 1600 O O . GLU A 1 191 ? 5.445 18.510 -27.512 1.00 44.94 191 GLU A O 1
ATOM 1605 N N . ALA A 1 192 ? 6.763 17.329 -26.141 1.00 47.34 192 ALA A N 1
ATOM 1606 C CA . ALA A 1 192 ? 6.264 17.961 -24.916 1.00 47.34 192 ALA A CA 1
ATOM 1607 C C . ALA A 1 192 ? 6.800 19.402 -24.755 1.00 47.34 192 ALA A C 1
ATOM 1609 O O . ALA A 1 192 ? 7.480 19.766 -23.799 1.00 47.34 192 ALA A O 1
ATOM 1610 N N . ILE A 1 193 ? 6.450 20.262 -25.710 1.00 47.06 193 ILE A N 1
ATOM 1611 C CA . ILE A 1 193 ? 6.158 21.666 -25.456 1.00 47.06 193 ILE A CA 1
ATOM 1612 C C . ILE A 1 193 ? 4.971 21.664 -24.485 1.00 47.06 193 ILE A C 1
ATOM 1614 O O . ILE A 1 193 ? 4.036 20.885 -24.657 1.00 47.06 193 ILE A O 1
ATOM 1618 N N . SER A 1 194 ? 5.010 22.523 -23.467 1.00 45.81 194 SER A N 1
ATOM 1619 C CA . SER A 1 194 ? 4.076 22.626 -22.333 1.00 45.81 194 SER A CA 1
ATOM 1620 C C . SER A 1 194 ? 2.619 23.007 -22.690 1.00 45.81 194 SER A C 1
ATOM 1622 O O . SER A 1 194 ? 2.015 23.851 -22.032 1.00 45.81 194 SER A O 1
ATOM 1624 N N . ASN A 1 195 ? 2.041 22.424 -23.740 1.00 43.81 195 ASN A N 1
ATOM 1625 C CA . ASN A 1 195 ? 0.679 22.638 -24.227 1.00 43.81 195 ASN A CA 1
ATOM 1626 C C . ASN A 1 195 ? -0.287 21.565 -23.679 1.00 43.81 195 ASN A C 1
ATOM 1628 O O . ASN A 1 195 ? -1.026 20.939 -24.432 1.00 43.81 195 ASN A O 1
ATOM 1632 N N . GLY A 1 196 ? -0.296 21.363 -22.357 1.00 52.31 196 GLY A N 1
ATOM 1633 C CA . GLY A 1 196 ? -1.352 20.602 -21.669 1.00 52.31 196 GLY A CA 1
ATOM 1634 C C . GLY A 1 196 ? -1.137 19.094 -21.498 1.00 52.31 196 GLY A C 1
ATOM 1635 O O . GLY A 1 196 ? -2.074 18.414 -21.093 1.00 52.31 196 GLY A O 1
ATOM 1636 N N . ASN A 1 197 ? 0.067 18.578 -21.759 1.00 55.75 197 ASN A N 1
ATOM 1637 C CA . ASN A 1 197 ? 0.431 17.194 -21.445 1.00 55.75 197 ASN A CA 1
ATOM 1638 C C . ASN A 1 197 ? 0.978 17.093 -19.998 1.00 55.75 197 ASN A C 1
ATOM 1640 O O . ASN A 1 197 ? 1.801 17.934 -19.629 1.00 55.75 197 ASN A O 1
ATOM 1644 N N . PRO A 1 198 ? 0.571 16.090 -19.189 1.00 59.53 198 PRO A N 1
ATOM 1645 C CA . PRO A 1 198 ? 0.941 15.979 -17.769 1.00 59.53 198 PRO A CA 1
ATOM 1646 C C . PRO A 1 198 ? 2.389 15.524 -17.569 1.00 59.53 198 PRO A C 1
ATOM 1648 O O . PRO A 1 198 ? 2.778 14.477 -18.077 1.00 59.53 198 PRO A O 1
ATOM 1651 N N . THR A 1 199 ? 3.217 16.320 -16.894 1.00 75.94 199 THR A N 1
ATOM 1652 C CA . THR A 1 199 ? 4.648 16.051 -16.650 1.00 75.94 199 THR A CA 1
ATOM 1653 C C . THR A 1 199 ? 4.871 14.730 -15.908 1.00 75.94 199 THR A C 1
ATOM 1655 O O . THR A 1 199 ? 3.959 14.198 -15.286 1.00 75.94 199 THR A O 1
ATOM 1658 N N . THR A 1 200 ? 6.093 14.184 -15.931 1.00 82.06 200 THR A N 1
ATOM 1659 C CA . THR A 1 200 ? 6.410 12.943 -15.191 1.00 82.06 200 THR A CA 1
ATOM 1660 C C . THR A 1 200 ? 6.063 13.050 -13.711 1.00 82.06 200 THR A C 1
ATOM 1662 O O . THR A 1 200 ? 5.536 12.106 -13.134 1.00 82.06 200 THR A O 1
ATOM 1665 N N . MET A 1 201 ? 6.290 14.222 -13.117 1.00 82.12 201 MET A N 1
ATOM 1666 C CA . MET A 1 201 ? 5.925 14.489 -11.730 1.00 82.12 201 MET A CA 1
ATOM 1667 C C . MET A 1 201 ? 4.405 14.497 -11.518 1.00 82.12 201 MET A C 1
ATOM 1669 O O . MET A 1 201 ? 3.936 13.988 -10.510 1.00 82.12 201 MET A O 1
ATOM 1673 N N . GLU A 1 202 ? 3.623 15.039 -12.456 1.00 83.50 202 GLU A N 1
ATOM 1674 C CA . GLU A 1 202 ? 2.155 15.039 -12.364 1.00 83.50 202 GLU A CA 1
ATOM 1675 C C . GLU A 1 202 ? 1.573 13.626 -12.501 1.00 83.50 202 GLU A C 1
ATOM 1677 O O . GLU A 1 202 ? 0.684 13.261 -11.731 1.00 83.50 202 GLU A O 1
ATOM 1682 N N . ASP A 1 203 ? 2.107 12.821 -13.424 1.00 87.00 203 ASP A N 1
ATOM 1683 C CA . ASP A 1 203 ? 1.726 11.413 -13.584 1.00 87.00 203 ASP A CA 1
ATOM 1684 C C . ASP A 1 203 ? 2.097 10.585 -12.344 1.00 87.00 203 ASP A C 1
ATOM 1686 O O . ASP A 1 203 ? 1.282 9.806 -11.846 1.00 87.00 203 ASP A O 1
ATOM 1690 N N . TYR A 1 204 ? 3.298 10.800 -11.797 1.00 88.56 204 TYR A N 1
ATOM 1691 C CA . TYR A 1 204 ? 3.747 10.176 -10.553 1.00 88.56 204 TYR A CA 1
ATOM 1692 C C . TYR A 1 204 ? 2.862 10.567 -9.363 1.00 88.56 204 TYR A C 1
ATOM 1694 O O . TYR A 1 204 ? 2.377 9.693 -8.647 1.00 88.56 204 TYR A O 1
ATOM 1702 N N . ASP A 1 205 ? 2.593 11.861 -9.170 1.00 87.69 205 ASP A N 1
ATOM 1703 C CA . ASP A 1 205 ? 1.740 12.364 -8.090 1.00 87.69 205 ASP A CA 1
ATOM 1704 C C . ASP A 1 205 ? 0.320 11.800 -8.180 1.00 87.69 205 ASP A C 1
ATOM 1706 O O . ASP A 1 205 ? -0.283 11.462 -7.158 1.00 87.69 205 ASP A O 1
ATOM 1710 N N . MET A 1 206 ? -0.234 11.715 -9.392 1.00 90.31 206 MET A N 1
ATOM 1711 C CA . MET A 1 206 ? -1.540 11.109 -9.631 1.00 90.31 206 MET A CA 1
ATOM 1712 C C . MET A 1 206 ? -1.523 9.632 -9.233 1.00 90.31 206 MET A C 1
ATOM 1714 O O . MET A 1 206 ? -2.354 9.220 -8.423 1.00 90.31 206 MET A O 1
ATOM 1718 N N . ALA A 1 207 ? -0.566 8.857 -9.748 1.00 91.56 207 ALA A N 1
ATOM 1719 C CA . ALA A 1 207 ? -0.434 7.436 -9.449 1.00 91.56 207 ALA A CA 1
ATOM 1720 C C . ALA A 1 207 ? -0.266 7.195 -7.938 1.00 91.56 207 ALA A C 1
ATOM 1722 O O . ALA A 1 207 ? -1.013 6.417 -7.341 1.00 91.56 207 ALA A O 1
ATOM 1723 N N . MET A 1 208 ? 0.610 7.967 -7.286 1.00 93.44 208 MET A N 1
ATOM 1724 C CA . MET A 1 208 ? 0.826 7.945 -5.839 1.00 93.44 208 MET A CA 1
ATOM 1725 C C . MET A 1 208 ? -0.440 8.252 -5.038 1.00 93.44 208 MET A C 1
ATOM 1727 O O . MET A 1 208 ? -0.743 7.566 -4.061 1.00 93.44 208 MET A O 1
ATOM 1731 N N . ARG A 1 209 ? -1.212 9.272 -5.427 1.00 91.81 209 ARG A N 1
ATOM 1732 C CA . ARG A 1 209 ? -2.476 9.595 -4.746 1.00 91.81 209 ARG A CA 1
ATOM 1733 C C . ARG A 1 209 ? -3.500 8.484 -4.912 1.00 91.81 209 ARG A C 1
ATOM 1735 O O . ARG A 1 209 ? -4.197 8.175 -3.944 1.00 91.81 209 ARG A O 1
ATOM 1742 N N . THR A 1 210 ? -3.594 7.887 -6.096 1.00 92.50 210 THR A N 1
ATOM 1743 C CA . THR A 1 210 ? -4.538 6.799 -6.360 1.00 92.50 210 THR A CA 1
ATOM 1744 C C . THR A 1 210 ? -4.188 5.567 -5.527 1.00 92.50 210 THR A C 1
ATOM 1746 O O . THR A 1 210 ? -5.054 5.091 -4.794 1.00 92.50 210 THR A O 1
ATOM 1749 N N . ILE A 1 211 ? -2.926 5.113 -5.519 1.00 92.75 211 ILE A N 1
ATOM 1750 C CA . ILE A 1 211 ? -2.533 3.956 -4.696 1.00 92.75 211 ILE A CA 1
ATOM 1751 C C . ILE A 1 211 ? -2.699 4.237 -3.200 1.00 92.75 211 ILE A C 1
ATOM 1753 O O . ILE A 1 211 ? -3.222 3.394 -2.478 1.00 92.75 211 ILE A O 1
ATOM 1757 N N . LEU A 1 212 ? -2.350 5.434 -2.716 1.00 89.31 212 LEU A N 1
ATOM 1758 C CA . LEU A 1 212 ? -2.577 5.797 -1.313 1.00 89.31 212 LEU A CA 1
ATOM 1759 C C . LEU A 1 212 ? -4.066 5.824 -0.961 1.00 89.31 212 LEU A C 1
ATOM 1761 O O . LEU A 1 212 ? -4.427 5.388 0.126 1.00 89.31 212 LEU A O 1
ATOM 1765 N N . THR A 1 213 ? -4.926 6.271 -1.880 1.00 89.44 213 THR A N 1
ATOM 1766 C CA . THR A 1 213 ? -6.383 6.249 -1.694 1.00 89.44 213 THR A CA 1
ATOM 1767 C C . THR A 1 213 ? -6.907 4.821 -1.595 1.00 89.44 213 THR A C 1
ATOM 1769 O O . THR A 1 213 ? -7.728 4.552 -0.723 1.00 89.44 213 THR A O 1
ATOM 1772 N N . ILE A 1 214 ? -6.425 3.905 -2.442 1.00 90.00 214 ILE A N 1
ATOM 1773 C CA . ILE A 1 214 ? -6.761 2.477 -2.354 1.00 90.00 214 ILE A CA 1
ATOM 1774 C C . ILE A 1 214 ? -6.332 1.952 -0.985 1.00 90.00 214 ILE A C 1
ATOM 1776 O O . ILE A 1 214 ? -7.163 1.471 -0.227 1.00 90.00 214 ILE A O 1
ATOM 1780 N N . ILE A 1 215 ? -5.063 2.119 -0.609 1.00 87.88 215 ILE A N 1
ATOM 1781 C CA . ILE A 1 215 ? -4.541 1.594 0.658 1.00 87.88 215 ILE A CA 1
ATOM 1782 C C . ILE A 1 215 ? -5.252 2.203 1.878 1.00 87.88 215 ILE A C 1
ATOM 1784 O O . ILE A 1 215 ? -5.540 1.481 2.828 1.00 87.88 215 ILE A O 1
ATOM 1788 N N . ASP A 1 216 ? -5.560 3.501 1.877 1.00 82.31 216 ASP A N 1
ATOM 1789 C CA . ASP A 1 216 ? -6.226 4.178 2.998 1.00 82.31 216 ASP A CA 1
ATOM 1790 C C . ASP A 1 216 ? -7.666 3.688 3.224 1.00 82.31 216 ASP A C 1
ATOM 1792 O O . ASP A 1 216 ? -8.138 3.725 4.361 1.00 82.31 216 ASP A O 1
ATOM 1796 N N . LYS A 1 217 ? -8.354 3.165 2.196 1.00 83.44 217 LYS A N 1
ATOM 1797 C CA . LYS A 1 217 ? -9.647 2.471 2.374 1.00 83.44 217 LYS A CA 1
ATOM 1798 C C . LYS A 1 217 ? -9.517 1.181 3.186 1.00 83.44 217 LYS A C 1
ATOM 1800 O O . LYS A 1 217 ? -10.525 0.708 3.701 1.00 83.44 217 LYS A O 1
ATOM 1805 N N . TYR A 1 218 ? -8.304 0.632 3.282 1.00 78.56 218 TYR A N 1
ATOM 1806 C CA . TYR A 1 218 ? -7.995 -0.681 3.850 1.00 78.56 218 TYR A CA 1
ATOM 1807 C C . TYR A 1 218 ? -6.915 -0.634 4.970 1.00 78.56 218 TYR A C 1
ATOM 1809 O O . TYR A 1 218 ? -6.351 -1.675 5.318 1.00 78.56 218 TYR A O 1
ATOM 1817 N N . LYS A 1 219 ? -6.652 0.555 5.555 1.00 63.09 219 LYS A N 1
ATOM 1818 C CA . LYS A 1 219 ? -5.838 0.810 6.776 1.00 63.09 219 LYS A CA 1
ATOM 1819 C C . LYS A 1 219 ? -6.586 0.896 8.120 1.00 63.09 219 LYS A C 1
ATOM 1821 O O . LYS A 1 219 ? -6.147 0.173 9.044 1.00 63.09 219 LYS A O 1
#

Sequence (219 aa):
MDDQKYQFDDQSFFRYYEGFRKKEKMKKGALDEYLGDQIRVSSETVKGWRCKKYGPSELEMIKRIGEVFRMKDWKVLLKLVDEKEDTMGLTSQQKESLKRVYDVIMDFLFEFERTDGFNDYWISYSLSGEKDIEDKIILLVDDKIAGIDLVLNKEYFYLGEHDVFDELAEYVGDTINSIVDGKLSYAYRYEAISNGNPTTMEDYDMAMRTILTIIDKYK